Protein AF-R1CWK8-F1 (afdb_monomer_lite)

InterPro domains:
  IPR000760 Inositol monophosphatase-like [PF00459] (40-168)
  IPR000760 Inositol monophosphatase-like [PF00459] (191-252)
  IPR020550 Inositol monophosphatase, conserved site [PS00630] (222-236)
  IPR020583 Inositol monophosphatase, metal-binding site [PS00629] (125-137)
  IPR050725 CysQ/Inositol Monophosphatase [PTHR43028] (192-268)

Structure (mmCIF, N/CA/C/O backbone):
data_AF-R1CWK8-F1
#
_entry.id   AF-R1CWK8-F1
#
loop_
_atom_site.group_PDB
_atom_site.id
_atom_site.type_symbol
_atom_site.label_atom_id
_atom_site.label_alt_id
_atom_site.label_comp_id
_atom_site.label_asym_id
_atom_site.label_entity_id
_atom_site.label_seq_id
_atom_site.pdbx_PDB_ins_code
_atom_site.Cartn_x
_atom_site.Cartn_y
_atom_site.Cartn_z
_atom_site.occupancy
_atom_site.B_iso_or_equiv
_atom_site.auth_seq_id
_atom_site.auth_comp_id
_atom_site.auth_asym_id
_atom_site.auth_atom_id
_atom_site.pdbx_PDB_model_num
ATOM 1 N N . MET A 1 1 ? -18.102 -3.363 -0.370 1.00 45.00 1 MET A N 1
ATOM 2 C CA . MET A 1 1 ? -17.066 -2.388 0.030 1.00 45.00 1 MET A CA 1
ATOM 3 C C . MET A 1 1 ? -17.389 -1.096 -0.698 1.00 45.00 1 MET A C 1
ATOM 5 O O . MET A 1 1 ? -17.765 -1.193 -1.858 1.00 45.00 1 MET A O 1
ATOM 9 N N . SER A 1 2 ? -17.391 0.062 -0.035 1.00 46.25 2 SER A N 1
ATOM 10 C CA . SER A 1 2 ? -17.622 1.328 -0.743 1.00 46.25 2 SER A CA 1
ATOM 11 C C . SER A 1 2 ? -16.404 1.646 -1.610 1.00 46.25 2 SER A C 1
ATOM 13 O O . SER A 1 2 ? -15.277 1.483 -1.154 1.00 46.25 2 SER A O 1
ATOM 15 N N . GLU A 1 3 ? -16.623 2.124 -2.833 1.00 45.06 3 GLU A N 1
ATOM 16 C CA . GLU A 1 3 ? -15.566 2.472 -3.804 1.00 45.06 3 GLU A CA 1
ATOM 17 C C . GLU A 1 3 ? -14.624 3.601 -3.320 1.00 45.06 3 GLU A C 1
ATOM 19 O O . GLU A 1 3 ? -13.598 3.868 -3.936 1.00 45.06 3 GLU A O 1
ATOM 24 N N . GLY A 1 4 ? -14.949 4.245 -2.192 1.00 58.03 4 GLY A N 1
ATOM 25 C CA . GLY A 1 4 ? -14.130 5.256 -1.517 1.00 58.03 4 GLY A CA 1
ATOM 26 C C . GLY A 1 4 ? -13.455 4.797 -0.219 1.00 58.03 4 GLY A C 1
ATOM 27 O O . GLY A 1 4 ? -13.092 5.644 0.591 1.00 58.03 4 GLY A O 1
ATOM 28 N N . SER A 1 5 ? -13.347 3.489 0.054 1.00 72.00 5 SER A N 1
ATOM 29 C CA . SER A 1 5 ? -12.640 3.009 1.253 1.00 72.00 5 SER A CA 1
ATOM 30 C C . SER A 1 5 ? -11.130 2.880 1.027 1.00 72.00 5 SER A C 1
ATOM 32 O O . SER A 1 5 ? -10.673 2.525 -0.062 1.00 72.00 5 SER A O 1
ATOM 34 N N . SER A 1 6 ? -10.337 3.081 2.087 1.00 76.19 6 SER A N 1
ATOM 35 C CA . SER A 1 6 ? -8.884 2.844 2.058 1.00 76.19 6 SER A CA 1
ATOM 36 C C . SER A 1 6 ? -8.532 1.397 1.689 1.00 76.19 6 SER A C 1
ATOM 38 O O . SER A 1 6 ? -7.458 1.144 1.154 1.00 76.19 6 SER A O 1
ATOM 40 N N . ALA A 1 7 ? -9.428 0.440 1.947 1.00 70.75 7 ALA A N 1
ATOM 41 C CA . ALA A 1 7 ? -9.240 -0.952 1.548 1.00 70.75 7 ALA A CA 1
ATOM 42 C C . ALA A 1 7 ? -9.291 -1.129 0.020 1.00 70.75 7 ALA A C 1
ATOM 44 O O . ALA A 1 7 ? -8.464 -1.855 -0.529 1.00 70.75 7 ALA A O 1
ATOM 45 N N . VAL A 1 8 ? -10.214 -0.446 -0.671 1.00 78.19 8 VAL A N 1
ATOM 46 C CA . VAL A 1 8 ? -10.281 -0.451 -2.145 1.00 78.19 8 VAL A CA 1
ATOM 47 C C . VAL A 1 8 ? -9.053 0.243 -2.732 1.00 78.19 8 VAL A C 1
ATOM 49 O O . VAL A 1 8 ? -8.427 -0.299 -3.637 1.00 78.19 8 VAL A O 1
ATOM 52 N N . LEU A 1 9 ? -8.633 1.374 -2.157 1.00 84.62 9 LEU A N 1
ATOM 53 C CA . LEU A 1 9 ? -7.402 2.060 -2.560 1.00 84.62 9 LEU A CA 1
ATOM 54 C C . LEU A 1 9 ? -6.169 1.145 -2.453 1.00 84.62 9 LEU A C 1
ATOM 56 O O . LEU A 1 9 ? -5.439 0.970 -3.425 1.00 84.62 9 LEU A O 1
ATOM 60 N N . LEU A 1 10 ? -5.958 0.519 -1.290 1.00 81.75 10 LEU A N 1
ATOM 61 C CA . LEU A 1 10 ? -4.787 -0.327 -1.045 1.00 81.75 10 LEU A CA 1
ATOM 62 C C . LEU A 1 10 ? -4.798 -1.628 -1.853 1.00 81.75 10 LEU A C 1
ATOM 64 O O . LEU A 1 10 ? -3.740 -2.056 -2.309 1.00 81.75 10 LEU A O 1
ATOM 68 N N . SER A 1 11 ? -5.963 -2.251 -2.045 1.00 80.19 11 SER A N 1
ATOM 69 C CA . SER A 1 11 ? -6.080 -3.441 -2.903 1.00 80.19 11 SER A CA 1
ATOM 70 C C . SER A 1 11 ? -5.813 -3.102 -4.367 1.00 80.19 11 SER A C 1
ATOM 72 O O . SER A 1 11 ? -5.009 -3.784 -4.994 1.00 80.19 11 SER A O 1
ATOM 74 N N . THR A 1 12 ? -6.353 -1.988 -4.868 1.00 88.94 12 THR A N 1
ATOM 75 C CA . THR A 1 12 ? -6.072 -1.507 -6.230 1.00 88.94 12 THR A CA 1
ATOM 76 C C . THR A 1 12 ? -4.579 -1.217 -6.423 1.00 88.94 12 THR A C 1
ATOM 78 O O . THR A 1 12 ? -3.995 -1.608 -7.432 1.00 88.94 12 THR A O 1
ATOM 81 N N . CYS A 1 13 ? -3.918 -0.587 -5.443 1.00 90.81 13 CYS A N 1
ATOM 82 C CA . CYS A 1 13 ? -2.468 -0.387 -5.483 1.00 90.81 13 CYS A CA 1
ATOM 83 C C . CYS A 1 13 ? -1.689 -1.710 -5.457 1.00 90.81 13 CYS A C 1
ATOM 85 O O . CYS A 1 13 ? -0.700 -1.842 -6.172 1.00 90.81 13 CYS A O 1
ATOM 87 N N . ALA A 1 14 ? -2.124 -2.698 -4.672 1.00 85.38 14 ALA A N 1
ATOM 88 C CA . ALA A 1 14 ? -1.490 -4.016 -4.635 1.00 85.38 14 ALA A CA 1
ATOM 89 C C . ALA A 1 14 ? -1.625 -4.765 -5.967 1.00 85.38 14 ALA A C 1
ATOM 91 O O . ALA A 1 14 ? -0.654 -5.366 -6.430 1.00 85.38 14 ALA A O 1
ATOM 92 N N . GLU A 1 15 ? -2.797 -4.696 -6.600 1.00 90.56 15 GLU A N 1
ATOM 93 C CA . GLU A 1 15 ? -3.035 -5.246 -7.937 1.00 90.56 15 GLU A CA 1
ATOM 94 C C . GLU A 1 15 ? -2.156 -4.551 -8.981 1.00 90.56 15 GLU A C 1
ATOM 96 O O . GLU A 1 15 ? -1.480 -5.226 -9.757 1.00 90.56 15 GLU A O 1
ATOM 101 N N . ALA A 1 16 ? -2.059 -3.218 -8.934 1.00 95.69 16 ALA A N 1
ATOM 102 C CA . ALA A 1 16 ? -1.174 -2.462 -9.815 1.00 95.69 16 ALA A CA 1
ATOM 103 C C . ALA A 1 16 ? 0.300 -2.859 -9.628 1.00 95.69 16 ALA A C 1
ATOM 105 O O . ALA A 1 16 ? 0.996 -3.091 -10.614 1.00 95.69 16 ALA A O 1
ATOM 106 N N . CYS A 1 17 ? 0.779 -3.016 -8.389 1.00 92.12 17 CYS A N 1
ATOM 107 C CA . CYS A 1 17 ? 2.128 -3.526 -8.118 1.00 92.12 17 CYS A CA 1
ATOM 108 C C . CYS A 1 17 ? 2.340 -4.951 -8.664 1.00 92.12 17 CYS A C 1
ATOM 110 O O . CYS A 1 17 ? 3.426 -5.273 -9.153 1.00 92.12 17 CYS A O 1
ATOM 112 N N . GLY A 1 18 ? 1.304 -5.794 -8.642 1.00 92.06 18 GLY A N 1
ATOM 113 C CA . GLY A 1 18 ? 1.315 -7.104 -9.295 1.00 92.06 18 GLY A CA 1
ATOM 114 C C . GLY A 1 18 ? 1.519 -7.005 -10.807 1.00 92.06 18 GLY A C 1
ATOM 115 O O . GLY A 1 18 ? 2.397 -7.671 -11.352 1.00 92.06 18 GLY A O 1
ATOM 116 N N . GLU A 1 19 ? 0.781 -6.118 -11.476 1.00 94.62 19 GLU A N 1
ATOM 117 C CA . GLU A 1 19 ? 0.935 -5.859 -12.916 1.00 94.62 19 GLU A CA 1
ATOM 118 C C . GLU A 1 19 ? 2.307 -5.272 -13.275 1.00 94.62 19 GLU A C 1
ATOM 120 O O . GLU A 1 19 ? 2.885 -5.584 -14.320 1.00 94.62 19 GLU A O 1
ATOM 125 N N . LEU A 1 20 ? 2.861 -4.448 -12.385 1.00 96.50 20 LEU A N 1
ATOM 126 C CA . LEU A 1 20 ? 4.191 -3.861 -12.531 1.00 96.50 20 LEU A CA 1
ATOM 127 C C . LEU A 1 20 ? 5.311 -4.891 -12.333 1.00 96.50 20 LEU A C 1
ATOM 129 O O . LEU A 1 20 ? 6.387 -4.722 -12.899 1.00 96.50 20 LEU A O 1
ATOM 133 N N . SER A 1 21 ? 5.078 -5.976 -11.591 1.00 94.25 21 SER A N 1
ATOM 134 C CA . SER A 1 21 ? 6.120 -6.959 -11.257 1.00 94.25 21 SER A CA 1
ATOM 135 C C . SER A 1 21 ? 6.701 -7.661 -12.489 1.00 94.25 21 SER A C 1
ATOM 137 O O . SER A 1 21 ? 7.910 -7.869 -12.553 1.00 94.25 21 SER A O 1
ATOM 139 N N . GLU A 1 22 ? 5.878 -7.971 -13.502 1.00 93.56 22 GLU A N 1
ATOM 140 C CA . GLU A 1 22 ? 6.357 -8.557 -14.769 1.00 93.56 22 GLU A CA 1
ATOM 141 C C . GLU A 1 22 ? 7.297 -7.587 -15.501 1.00 93.56 22 GLU A C 1
ATOM 143 O O . GLU A 1 22 ? 8.367 -7.982 -15.968 1.00 93.56 22 GLU A O 1
ATOM 148 N N . LEU A 1 23 ? 6.928 -6.302 -15.551 1.00 95.00 23 LEU A N 1
ATOM 149 C CA . LEU A 1 23 ? 7.740 -5.250 -16.157 1.00 95.00 23 LEU A CA 1
ATOM 150 C C . LEU A 1 23 ? 9.055 -5.047 -15.393 1.00 95.00 23 LEU A C 1
ATOM 152 O O . LEU A 1 23 ? 10.122 -5.022 -16.005 1.00 95.00 23 LEU A O 1
ATOM 156 N N . VAL A 1 24 ? 8.992 -4.959 -14.064 1.00 94.69 24 VAL A N 1
ATOM 157 C CA . VAL A 1 24 ? 10.169 -4.797 -13.203 1.00 94.69 24 VAL A CA 1
ATOM 158 C C . VAL A 1 24 ? 11.119 -5.989 -13.347 1.00 94.69 24 VAL A C 1
ATOM 160 O O . VAL A 1 24 ? 12.322 -5.789 -13.504 1.00 94.69 24 VAL A O 1
ATOM 163 N N . ALA A 1 25 ? 10.604 -7.221 -13.380 1.00 93.50 25 ALA A N 1
ATOM 164 C CA . ALA A 1 25 ? 11.406 -8.425 -13.600 1.00 93.50 25 ALA A CA 1
ATOM 165 C C . ALA A 1 25 ? 12.063 -8.455 -14.987 1.00 93.50 25 ALA A C 1
ATOM 167 O O . ALA A 1 25 ? 13.235 -8.822 -15.103 1.00 93.50 25 ALA A O 1
ATOM 168 N N . ALA A 1 26 ? 11.344 -8.035 -16.032 1.00 92.38 26 ALA A N 1
ATOM 169 C CA . ALA A 1 26 ? 11.895 -7.945 -17.380 1.00 92.38 26 ALA A CA 1
ATOM 170 C C . ALA A 1 26 ? 13.045 -6.927 -17.451 1.00 92.38 26 ALA A C 1
ATOM 172 O O . ALA A 1 26 ? 14.116 -7.248 -17.965 1.00 92.38 26 ALA A O 1
ATOM 173 N N . ILE A 1 27 ? 12.865 -5.737 -16.865 1.00 92.06 27 ILE A N 1
ATOM 174 C CA . ILE A 1 27 ? 13.911 -4.705 -16.790 1.00 92.06 27 ILE A CA 1
ATOM 175 C C . ILE A 1 27 ? 15.105 -5.200 -15.965 1.00 92.06 27 ILE A C 1
ATOM 177 O O . ILE A 1 27 ? 16.252 -5.055 -16.387 1.00 92.06 27 ILE A O 1
ATOM 181 N N . TYR A 1 28 ? 14.854 -5.844 -14.825 1.00 91.12 28 TYR A N 1
ATOM 182 C CA . TYR A 1 28 ? 15.896 -6.425 -13.977 1.00 91.12 28 TYR A CA 1
ATOM 183 C C . TYR A 1 28 ? 16.731 -7.487 -14.716 1.00 91.12 28 TYR A C 1
ATOM 185 O O . TYR A 1 28 ? 17.953 -7.548 -14.568 1.00 91.12 28 TYR A O 1
ATOM 193 N N . GLY A 1 29 ? 16.100 -8.287 -15.583 1.00 88.12 29 GLY A N 1
ATOM 194 C CA . GLY A 1 29 ? 16.791 -9.235 -16.459 1.00 88.12 29 GLY A CA 1
ATOM 195 C C . GLY A 1 29 ? 17.797 -8.570 -17.409 1.00 88.12 29 GLY A C 1
ATOM 196 O O . GLY A 1 29 ? 18.871 -9.123 -17.648 1.00 88.12 29 GLY A O 1
ATOM 197 N N . LEU A 1 30 ? 17.507 -7.355 -17.887 1.00 83.62 30 LEU A N 1
ATOM 198 C CA . LEU A 1 30 ? 18.393 -6.596 -18.781 1.00 83.62 30 LEU A CA 1
ATOM 199 C C . LEU A 1 30 ? 19.631 -6.042 -18.065 1.00 83.62 30 LEU A C 1
ATOM 201 O O . LEU A 1 30 ? 20.711 -5.987 -18.657 1.00 83.62 30 LEU A O 1
ATOM 205 N N . VAL A 1 31 ? 19.511 -5.709 -16.774 1.00 72.94 31 VAL A N 1
ATOM 206 C CA . VAL A 1 31 ? 20.650 -5.306 -15.922 1.00 72.94 31 VAL A CA 1
ATOM 207 C C . VAL A 1 31 ? 21.737 -6.397 -15.914 1.00 72.94 31 VAL A C 1
ATOM 209 O O . VAL A 1 31 ? 22.924 -6.108 -15.756 1.00 72.94 31 VAL A O 1
ATOM 212 N N . SER A 1 32 ? 21.359 -7.661 -16.143 1.00 55.81 32 SER A N 1
ATOM 213 C CA . SER A 1 32 ? 22.283 -8.796 -16.187 1.00 55.81 32 SER A CA 1
ATOM 214 C C . SER A 1 32 ? 23.000 -9.005 -17.527 1.00 55.81 32 SER A C 1
ATOM 216 O O . SER A 1 32 ? 24.029 -9.685 -17.522 1.00 55.81 32 SER A O 1
ATOM 218 N N . ALA A 1 33 ? 22.491 -8.446 -18.631 1.00 54.03 33 ALA A N 1
ATOM 219 C CA . ALA A 1 33 ? 23.008 -8.691 -19.979 1.00 54.03 33 ALA A CA 1
ATOM 220 C C . ALA A 1 33 ? 24.094 -7.682 -20.387 1.00 54.03 33 ALA A C 1
ATOM 222 O O . ALA A 1 33 ? 25.206 -8.103 -20.684 1.00 54.03 33 ALA A O 1
ATOM 223 N N . ASP A 1 34 ? 23.817 -6.373 -20.303 1.00 53.09 34 ASP A N 1
ATOM 224 C CA . ASP A 1 34 ? 24.676 -5.351 -20.934 1.00 53.09 34 ASP A CA 1
ATOM 225 C C . ASP A 1 34 ? 24.922 -4.090 -20.074 1.00 53.09 34 ASP A C 1
ATOM 227 O O . ASP A 1 34 ? 25.592 -3.157 -20.514 1.00 53.09 34 ASP A O 1
ATOM 231 N N . GLY A 1 35 ? 24.382 -4.022 -18.847 1.00 56.12 35 GLY A N 1
ATOM 232 C CA . GLY A 1 35 ? 24.540 -2.862 -17.950 1.00 56.12 35 GLY A CA 1
ATOM 233 C C . GLY A 1 35 ? 23.829 -1.575 -18.409 1.00 56.12 35 GLY A C 1
ATOM 234 O O . GLY A 1 35 ? 23.982 -0.536 -17.778 1.00 56.12 35 GLY A O 1
ATOM 235 N N . SER A 1 36 ? 23.038 -1.636 -19.483 1.00 60.50 36 SER A N 1
ATOM 236 C CA . SER A 1 36 ? 22.403 -0.489 -20.154 1.00 60.50 36 SER A CA 1
ATOM 237 C C . SER A 1 36 ? 21.138 0.047 -19.473 1.00 60.50 36 SER A C 1
ATOM 239 O O . SER A 1 36 ? 20.640 1.098 -19.863 1.00 60.50 36 SER A O 1
ATOM 241 N N . ALA A 1 37 ? 20.603 -0.656 -18.472 1.00 64.50 37 ALA A N 1
ATOM 242 C CA . ALA A 1 37 ? 19.325 -0.328 -17.835 1.00 64.50 37 ALA A CA 1
ATOM 243 C C . ALA A 1 37 ? 19.439 0.602 -16.608 1.00 64.50 37 ALA A C 1
ATOM 245 O O . ALA A 1 37 ? 18.422 0.876 -15.971 1.00 64.50 37 ALA A O 1
ATOM 246 N N . ALA A 1 38 ? 20.644 1.077 -16.268 1.00 67.06 38 ALA A N 1
ATOM 247 C CA . ALA A 1 38 ? 20.894 1.941 -15.116 1.00 67.06 38 ALA A CA 1
ATOM 248 C C . ALA A 1 38 ? 21.904 3.057 -15.434 1.00 67.06 38 ALA A C 1
ATOM 250 O O . ALA A 1 38 ? 22.881 2.839 -16.150 1.00 67.06 38 ALA A O 1
ATOM 251 N N . THR A 1 39 ? 21.697 4.238 -14.858 1.00 65.75 39 THR A N 1
ATOM 252 C CA . THR A 1 39 ? 22.613 5.389 -14.887 1.00 65.75 39 THR A CA 1
ATOM 253 C C . THR A 1 39 ? 22.813 5.947 -13.475 1.00 65.75 39 THR A C 1
ATOM 255 O O . THR A 1 39 ? 22.129 5.566 -12.526 1.00 65.75 39 THR A O 1
ATOM 258 N N . LEU A 1 40 ? 23.806 6.822 -13.303 1.00 63.84 40 LEU A N 1
ATOM 259 C CA . LEU A 1 40 ? 24.014 7.567 -12.059 1.00 63.84 40 LEU A CA 1
ATOM 260 C C . LEU A 1 40 ? 23.374 8.951 -12.195 1.00 63.84 40 LEU A C 1
ATOM 262 O O . LEU A 1 40 ? 23.669 9.657 -13.161 1.00 63.84 40 LEU A O 1
ATOM 266 N N . LYS A 1 41 ? 22.555 9.362 -11.223 1.00 59.88 41 LYS A N 1
ATOM 267 C CA . LYS A 1 41 ? 22.094 10.752 -11.117 1.00 59.88 41 LYS A CA 1
ATOM 268 C C . LYS A 1 41 ? 23.255 11.668 -10.703 1.00 59.88 41 LYS A C 1
ATOM 270 O O . LYS A 1 41 ? 24.314 11.214 -10.254 1.00 59.88 41 LYS A O 1
ATOM 275 N N . GLN A 1 42 ? 23.056 12.983 -10.828 1.00 54.28 42 GLN A N 1
ATOM 276 C CA . GLN A 1 42 ? 24.069 13.999 -10.494 1.00 54.28 42 GLN A CA 1
ATOM 277 C C . GLN A 1 42 ? 24.558 13.919 -9.036 1.00 54.28 42 GLN A C 1
ATOM 279 O O . GLN A 1 42 ? 25.706 14.258 -8.744 1.00 54.28 42 GLN A O 1
ATOM 284 N N . ASP A 1 43 ? 23.719 13.422 -8.131 1.00 48.75 43 ASP A N 1
ATOM 285 C CA . ASP A 1 43 ? 24.011 13.218 -6.709 1.00 48.75 43 ASP A CA 1
ATOM 286 C C . ASP A 1 43 ? 24.667 11.854 -6.391 1.00 48.75 43 ASP A C 1
ATOM 288 O O . ASP A 1 43 ? 24.929 11.547 -5.227 1.00 48.75 43 ASP A O 1
ATOM 292 N N . LYS A 1 44 ? 25.005 11.058 -7.420 1.00 60.19 44 LYS A N 1
ATOM 293 C CA . LYS A 1 44 ? 25.548 9.687 -7.344 1.00 60.19 44 LYS A CA 1
ATOM 294 C C . LYS A 1 44 ? 24.560 8.626 -6.840 1.00 60.19 44 LYS A C 1
ATOM 296 O O . LYS A 1 44 ? 24.996 7.504 -6.549 1.00 60.19 44 LYS A O 1
ATOM 301 N N . SER A 1 45 ? 23.268 8.935 -6.741 1.00 56.44 45 SER A N 1
ATOM 302 C CA . SER A 1 45 ? 22.238 7.900 -6.621 1.00 56.44 45 SER A CA 1
ATOM 303 C C . SER A 1 45 ? 22.147 7.101 -7.928 1.00 56.44 45 SER A C 1
ATOM 305 O O . SER A 1 45 ? 22.504 7.584 -9.006 1.00 56.44 45 SER A O 1
ATOM 307 N N . VAL A 1 46 ? 21.776 5.826 -7.821 1.00 69.69 46 VAL A N 1
ATOM 308 C CA . VAL A 1 46 ? 21.573 4.958 -8.987 1.00 69.69 46 VAL A CA 1
ATOM 309 C C . VAL A 1 46 ? 20.131 5.150 -9.428 1.00 69.69 46 VAL A C 1
ATOM 311 O O . VAL A 1 46 ? 19.261 5.182 -8.574 1.00 69.69 46 VAL A O 1
ATOM 314 N N . PHE A 1 47 ? 19.898 5.280 -10.728 1.00 75.19 47 PHE A N 1
ATOM 315 C CA . PHE A 1 47 ? 18.577 5.415 -11.331 1.00 75.19 47 PHE A CA 1
ATOM 316 C C . PHE A 1 47 ? 18.443 4.401 -12.455 1.00 75.19 47 PHE A C 1
ATOM 318 O O . PHE A 1 47 ? 19.386 4.204 -13.227 1.00 75.19 47 PHE A O 1
ATOM 325 N N . THR A 1 48 ? 17.295 3.747 -12.566 1.00 84.38 48 THR A N 1
ATOM 326 C CA . THR A 1 48 ? 17.059 2.748 -13.604 1.00 84.38 48 THR A CA 1
ATOM 327 C C . THR A 1 48 ? 15.826 3.061 -14.431 1.00 84.38 48 THR A C 1
ATOM 329 O O . THR A 1 48 ? 14.970 3.873 -14.083 1.00 84.38 48 THR A O 1
ATOM 332 N N . LEU A 1 49 ? 15.715 2.355 -15.555 1.00 89.56 49 LEU A N 1
ATOM 333 C CA . LEU A 1 49 ? 14.506 2.373 -16.366 1.00 89.56 49 LEU A CA 1
ATOM 334 C C . LEU A 1 49 ? 13.270 1.950 -15.546 1.00 89.56 49 LEU A C 1
ATOM 336 O O . LEU A 1 49 ? 12.170 2.424 -15.825 1.00 89.56 49 LEU A O 1
ATOM 340 N N . ALA A 1 50 ? 13.441 1.088 -14.536 1.00 92.75 50 ALA A N 1
ATOM 341 C CA . ALA A 1 50 ? 12.346 0.652 -13.678 1.00 92.75 50 ALA A CA 1
ATOM 342 C C . ALA A 1 50 ? 11.812 1.801 -12.810 1.00 92.75 50 ALA A C 1
ATOM 344 O O . ALA A 1 50 ? 10.597 1.969 -12.773 1.00 92.75 50 ALA A O 1
ATOM 345 N N . ASP A 1 51 ? 12.678 2.625 -12.207 1.00 92.38 51 ASP A N 1
ATOM 346 C CA . ASP A 1 51 ? 12.278 3.756 -11.355 1.00 92.38 51 ASP A CA 1
ATOM 347 C C . ASP A 1 51 ? 11.339 4.707 -12.116 1.00 92.38 51 ASP A C 1
ATOM 349 O O . ASP A 1 51 ? 10.210 4.974 -11.697 1.00 92.38 51 ASP A O 1
ATOM 353 N N . GLY A 1 52 ? 11.754 5.140 -13.313 1.00 93.69 52 GLY A N 1
ATOM 354 C CA . GLY A 1 52 ? 10.949 6.049 -14.125 1.00 93.69 52 GLY A CA 1
ATOM 355 C C . GLY A 1 52 ? 9.637 5.426 -14.612 1.00 93.69 52 GLY A C 1
ATOM 356 O O . GLY A 1 52 ? 8.568 6.016 -14.441 1.00 93.69 52 GLY A O 1
ATOM 357 N N . LEU A 1 53 ? 9.684 4.227 -15.208 1.00 95.88 53 LEU A N 1
ATOM 358 C CA . LEU A 1 53 ? 8.480 3.602 -15.768 1.00 95.88 53 LEU A CA 1
ATOM 359 C C . LEU A 1 53 ? 7.459 3.239 -14.678 1.00 95.88 53 LEU A C 1
ATOM 361 O O . LEU A 1 53 ? 6.268 3.486 -14.867 1.00 95.88 53 LEU A O 1
ATOM 365 N N . VAL A 1 54 ? 7.903 2.704 -13.535 1.00 97.25 54 VAL A N 1
ATOM 366 C CA . VAL A 1 54 ? 7.018 2.371 -12.407 1.00 97.25 54 VAL A CA 1
ATOM 367 C C . VAL A 1 54 ? 6.368 3.631 -11.846 1.00 97.25 54 VAL A C 1
ATOM 369 O O . VAL A 1 54 ? 5.142 3.660 -11.714 1.00 97.25 54 VAL A O 1
ATOM 372 N N . GLN A 1 55 ? 7.138 4.697 -11.591 1.00 96.75 55 GLN A N 1
ATOM 373 C CA . GLN A 1 55 ? 6.570 5.942 -11.074 1.00 96.75 55 GLN A CA 1
ATOM 374 C C . GLN A 1 55 ? 5.532 6.530 -12.033 1.00 96.75 55 GLN A C 1
ATOM 376 O O . GLN A 1 55 ? 4.445 6.925 -11.606 1.00 96.75 55 GLN A O 1
ATOM 381 N N . ALA A 1 56 ? 5.830 6.577 -13.334 1.00 97.00 56 ALA A N 1
ATOM 382 C CA . ALA A 1 56 ? 4.898 7.128 -14.309 1.00 97.00 56 ALA A CA 1
ATOM 383 C C . ALA A 1 56 ? 3.603 6.312 -14.406 1.00 97.00 56 ALA A C 1
ATOM 385 O O . ALA A 1 56 ? 2.523 6.895 -14.467 1.00 97.00 56 ALA A O 1
ATOM 386 N N . LEU A 1 57 ? 3.679 4.981 -14.360 1.00 98.12 57 LEU A N 1
ATOM 387 C CA . LEU A 1 57 ? 2.491 4.125 -14.369 1.00 98.12 57 LEU A CA 1
ATOM 388 C C . LEU A 1 57 ? 1.662 4.277 -13.082 1.00 98.12 57 LEU A C 1
ATOM 390 O O . LEU A 1 57 ? 0.445 4.430 -13.160 1.00 98.12 57 LEU A O 1
ATOM 394 N N . LEU A 1 58 ? 2.289 4.347 -11.905 1.00 97.81 58 LEU A N 1
ATOM 395 C CA . LEU A 1 58 ? 1.578 4.621 -10.648 1.00 97.81 58 LEU A CA 1
ATOM 396 C C . LEU A 1 58 ? 0.960 6.029 -10.612 1.00 97.81 58 LEU A C 1
ATOM 398 O O . LEU A 1 58 ? -0.125 6.221 -10.062 1.00 97.81 58 LEU A O 1
ATOM 402 N N . ARG A 1 59 ? 1.595 7.020 -11.249 1.00 96.94 59 ARG A N 1
ATOM 403 C CA . ARG A 1 59 ? 1.003 8.352 -11.438 1.00 96.94 59 ARG A CA 1
ATOM 404 C C . ARG A 1 59 ? -0.259 8.286 -12.295 1.00 96.94 59 ARG A C 1
ATOM 406 O O . ARG A 1 59 ? -1.243 8.924 -11.935 1.00 96.94 59 ARG A O 1
ATOM 413 N N . ARG A 1 60 ? -0.280 7.489 -13.369 1.00 96.00 60 ARG A N 1
ATOM 414 C CA . ARG A 1 60 ? -1.501 7.269 -14.172 1.00 96.00 60 ARG A CA 1
ATOM 415 C C . ARG A 1 60 ? -2.620 6.631 -13.356 1.00 96.00 60 ARG A C 1
ATOM 417 O O . ARG A 1 60 ? -3.769 7.037 -13.497 1.00 96.00 60 ARG A O 1
ATOM 424 N N . LEU A 1 61 ? -2.276 5.686 -12.478 1.00 96.62 61 LEU A N 1
ATOM 425 C CA . LEU A 1 61 ? -3.236 5.051 -11.577 1.00 96.62 61 LEU A CA 1
ATOM 426 C C . LEU A 1 61 ? -3.928 6.076 -10.670 1.00 96.62 61 LEU A C 1
ATOM 428 O O . LEU A 1 61 ? -5.152 6.060 -10.555 1.00 96.62 61 LEU A O 1
ATOM 432 N N . LEU A 1 62 ? -3.144 6.938 -10.016 1.00 96.31 62 LEU A N 1
ATOM 433 C CA . LEU A 1 62 ? -3.596 7.731 -8.869 1.00 96.31 62 LEU A CA 1
ATOM 434 C C . LEU A 1 62 ? -3.998 9.169 -9.213 1.00 96.31 62 LEU A C 1
ATOM 436 O O . LEU A 1 62 ? -4.896 9.702 -8.568 1.00 96.31 62 LEU A O 1
ATOM 440 N N . ALA A 1 63 ? -3.377 9.800 -10.216 1.00 95.19 63 ALA A N 1
ATOM 441 C CA . ALA A 1 63 ? -3.573 11.222 -10.525 1.00 95.19 63 ALA A CA 1
ATOM 442 C C . ALA A 1 63 ? -5.035 11.640 -10.778 1.00 95.19 63 ALA A C 1
ATOM 444 O O . ALA A 1 63 ? -5.387 12.751 -10.389 1.00 95.19 63 ALA A O 1
ATOM 445 N N . PRO A 1 64 ? -5.914 10.804 -11.368 1.00 95.12 64 PRO A N 1
ATOM 446 C CA . PRO A 1 64 ? -7.327 11.164 -11.513 1.00 95.12 64 PRO A CA 1
ATOM 447 C C . PRO A 1 64 ? -8.090 11.293 -10.183 1.00 95.12 64 PRO A C 1
ATOM 449 O O . PRO A 1 64 ? -9.182 11.859 -10.161 1.00 95.12 64 PRO A O 1
ATOM 452 N N . HIS A 1 65 ? -7.541 10.759 -9.087 1.00 93.94 65 HIS A N 1
ATOM 453 C CA . HIS A 1 65 ? -8.261 10.539 -7.827 1.00 93.94 65 HIS A CA 1
ATOM 454 C C . HIS A 1 65 ? -7.736 11.356 -6.647 1.00 93.94 65 HIS A C 1
ATOM 456 O O . HIS A 1 65 ? -8.399 11.407 -5.612 1.00 93.94 65 HIS A O 1
ATOM 462 N N . VAL A 1 66 ? -6.574 11.994 -6.797 1.00 92.75 66 VAL A N 1
ATOM 463 C CA . VAL A 1 66 ? -5.861 12.734 -5.742 1.00 92.75 66 VAL A CA 1
ATOM 464 C C . VAL A 1 66 ? -5.478 14.132 -6.226 1.00 92.75 66 VAL A C 1
ATOM 466 O O . VAL A 1 66 ? -5.330 14.356 -7.425 1.00 92.75 66 VAL A O 1
ATOM 469 N N . ALA A 1 67 ? -5.295 15.087 -5.310 1.00 85.81 67 ALA A N 1
ATOM 470 C CA . ALA A 1 67 ? -4.948 16.460 -5.689 1.00 85.81 67 ALA A CA 1
ATOM 471 C C . ALA A 1 67 ? -3.493 16.618 -6.162 1.00 85.81 67 ALA A C 1
ATOM 473 O O . ALA A 1 67 ? -3.205 17.414 -7.057 1.00 85.81 67 ALA A O 1
ATOM 474 N N . SER A 1 68 ? -2.563 15.887 -5.551 1.00 90.56 68 SER A N 1
ATOM 475 C CA . SER A 1 68 ? -1.141 15.937 -5.885 1.00 90.56 68 SER A CA 1
ATOM 476 C C . SER A 1 68 ? -0.474 14.605 -5.573 1.00 90.56 68 SER A C 1
ATOM 478 O O . SER A 1 68 ? -0.969 13.841 -4.755 1.00 90.56 68 SER A O 1
ATOM 480 N N . ILE A 1 69 ? 0.646 14.331 -6.240 1.00 94.31 69 ILE A N 1
ATOM 481 C CA . ILE A 1 69 ? 1.493 13.157 -6.010 1.00 94.31 69 ILE A CA 1
ATOM 482 C C . ILE A 1 69 ? 2.922 13.657 -5.860 1.00 94.31 69 ILE A C 1
ATOM 484 O O . ILE A 1 69 ? 3.374 14.447 -6.695 1.00 94.31 69 ILE A O 1
ATOM 488 N N . VAL A 1 70 ? 3.615 13.165 -4.838 1.00 93.44 70 VAL A N 1
ATOM 489 C CA . VAL A 1 70 ? 5.051 13.358 -4.631 1.00 93.44 70 VAL A CA 1
ATOM 490 C C . VAL A 1 70 ? 5.748 12.055 -4.999 1.00 93.44 70 VAL A C 1
ATOM 492 O O . VAL A 1 70 ? 5.483 11.022 -4.390 1.00 93.44 70 VAL A O 1
ATOM 495 N N . GLY A 1 71 ? 6.597 12.085 -6.017 1.00 92.75 71 GLY A N 1
ATOM 496 C CA . GLY A 1 71 ? 7.395 10.939 -6.440 1.00 92.75 71 GLY A CA 1
ATOM 497 C C . GLY A 1 71 ? 8.885 11.214 -6.278 1.00 92.75 71 GLY A C 1
ATOM 498 O O . GLY A 1 71 ? 9.322 12.351 -6.449 1.00 92.75 71 GLY A O 1
ATOM 499 N N . GLU A 1 72 ? 9.672 10.183 -5.977 1.00 87.69 72 GLU A N 1
ATOM 500 C CA . GLU A 1 72 ? 11.137 10.287 -5.939 1.00 87.69 72 GLU A CA 1
ATOM 501 C C . GLU A 1 72 ? 11.715 10.798 -7.273 1.00 87.69 72 GLU A C 1
ATOM 503 O O . GLU A 1 72 ? 12.658 11.587 -7.293 1.00 87.69 72 GLU A O 1
ATOM 508 N N . GLU A 1 73 ? 11.109 10.407 -8.395 1.00 90.12 73 GLU A N 1
ATOM 509 C CA . GLU A 1 73 ? 11.608 10.684 -9.747 1.00 90.12 73 GLU A CA 1
ATOM 510 C C . GLU A 1 73 ? 10.954 11.896 -10.422 1.00 90.12 73 GLU A C 1
ATOM 512 O O . GLU A 1 73 ? 10.895 11.977 -11.647 1.00 90.12 73 GLU A O 1
ATOM 517 N N . ASP A 1 74 ? 10.421 12.841 -9.644 1.00 87.19 74 ASP A N 1
ATOM 518 C CA . ASP A 1 74 ? 9.663 13.988 -10.176 1.00 87.19 74 ASP A CA 1
ATOM 519 C C . ASP A 1 74 ? 10.502 14.974 -10.998 1.00 87.19 74 ASP A C 1
ATOM 521 O O . ASP A 1 74 ? 9.963 15.695 -11.838 1.00 87.19 74 ASP A O 1
ATOM 525 N N . GLU A 1 75 ? 11.816 14.992 -10.788 1.00 86.31 75 GLU A N 1
ATOM 526 C CA . GLU A 1 75 ? 12.750 15.811 -11.568 1.00 86.31 75 GLU A CA 1
ATOM 527 C C . GLU A 1 75 ? 13.187 15.133 -12.882 1.00 86.31 75 GLU A C 1
ATOM 529 O O . GLU A 1 75 ? 13.816 15.770 -13.731 1.00 86.31 75 GLU A O 1
ATOM 534 N N . SER A 1 76 ? 12.848 13.854 -13.073 1.00 85.06 76 SER A N 1
ATOM 535 C CA . SER A 1 76 ? 13.247 13.058 -14.234 1.00 85.06 76 SER A CA 1
ATOM 536 C C . SER A 1 76 ? 12.243 13.195 -15.386 1.00 85.06 76 SER A C 1
ATOM 538 O O . SER A 1 76 ? 11.030 13.086 -15.208 1.00 85.06 76 SER A O 1
ATOM 540 N N . GLU A 1 77 ? 12.735 13.368 -16.617 1.00 88.50 77 GLU A N 1
ATOM 541 C CA . GLU A 1 77 ? 11.880 13.354 -17.812 1.00 88.50 77 GLU A CA 1
ATOM 542 C C . GLU A 1 77 ? 11.479 11.910 -18.161 1.00 88.50 77 GLU A C 1
ATOM 544 O O . GLU A 1 77 ? 12.319 11.092 -18.535 1.00 88.50 77 GLU A O 1
ATOM 549 N N . ILE A 1 78 ? 10.193 11.573 -18.031 1.00 91.56 78 ILE A N 1
ATOM 550 C CA . ILE A 1 78 ? 9.684 10.207 -18.226 1.00 91.56 78 ILE A CA 1
ATOM 551 C C . ILE A 1 78 ? 8.634 10.189 -19.341 1.00 91.56 78 ILE A C 1
ATOM 553 O O . ILE A 1 78 ? 7.727 11.019 -19.373 1.00 91.56 78 ILE A O 1
ATOM 557 N N . SER A 1 79 ? 8.726 9.211 -20.246 1.00 91.69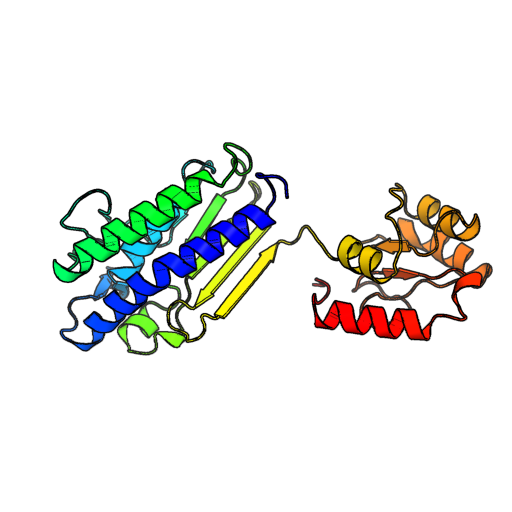 79 SER A N 1
ATOM 558 C CA . SER A 1 79 ? 7.780 9.021 -21.354 1.00 91.69 79 SER A CA 1
ATOM 559 C C . SER A 1 79 ? 7.218 7.603 -21.356 1.00 91.69 79 SER A C 1
ATOM 561 O O . SER A 1 79 ? 7.938 6.649 -21.656 1.00 91.69 79 SER A O 1
ATOM 563 N N . VAL A 1 80 ? 5.915 7.483 -21.074 1.00 92.81 80 VAL A N 1
ATOM 564 C CA . VAL A 1 80 ? 5.155 6.213 -21.073 1.00 92.81 80 VAL A CA 1
ATOM 565 C C . VAL A 1 80 ? 3.933 6.215 -22.001 1.00 92.81 80 VAL A C 1
ATOM 567 O O . VAL A 1 80 ? 3.267 5.193 -22.159 1.00 92.81 80 VAL A O 1
ATOM 570 N N . ASP A 1 81 ? 3.619 7.344 -22.645 1.00 91.75 81 ASP A N 1
ATOM 571 C CA . ASP A 1 81 ? 2.413 7.463 -23.479 1.00 91.75 81 ASP A CA 1
ATOM 572 C C . ASP A 1 81 ? 2.575 6.803 -24.853 1.00 91.75 81 ASP A C 1
ATOM 574 O O . ASP A 1 81 ? 1.642 6.188 -25.374 1.00 91.75 81 ASP A O 1
ATOM 578 N N . ARG A 1 82 ? 3.769 6.911 -25.444 1.00 92.44 82 ARG A N 1
ATOM 579 C CA . ARG A 1 82 ? 4.105 6.332 -26.751 1.00 92.44 82 ARG A CA 1
ATOM 580 C C . ARG A 1 82 ? 5.587 5.957 -26.830 1.00 92.44 82 ARG A C 1
ATOM 582 O O . ARG A 1 82 ? 6.402 6.627 -26.193 1.00 92.44 82 ARG A O 1
ATOM 589 N N . PRO A 1 83 ? 5.943 4.939 -27.631 1.00 90.12 83 PRO A N 1
ATOM 590 C CA . PRO A 1 83 ? 7.334 4.588 -27.858 1.00 90.12 83 PRO A CA 1
ATOM 591 C C . PRO A 1 83 ? 8.085 5.693 -28.635 1.00 90.12 83 PRO A C 1
ATOM 593 O O . PRO A 1 83 ? 7.470 6.433 -29.414 1.00 90.12 83 PRO A O 1
ATOM 596 N N . PRO A 1 84 ? 9.414 5.804 -28.459 1.00 91.00 84 PRO A N 1
ATOM 597 C CA . PRO A 1 84 ? 10.218 5.023 -27.517 1.00 91.00 84 PRO A CA 1
ATOM 598 C C . PRO A 1 84 ? 9.950 5.445 -26.064 1.00 91.00 84 PRO A C 1
ATOM 600 O O . PRO A 1 84 ? 9.917 6.639 -25.757 1.00 91.00 84 PRO A O 1
ATOM 603 N N . PHE A 1 85 ? 9.765 4.466 -25.176 1.00 93.12 85 PHE A N 1
ATOM 604 C CA . PHE A 1 85 ? 9.567 4.730 -23.749 1.00 93.12 85 PHE A CA 1
ATOM 605 C C . PHE A 1 85 ? 10.887 5.117 -23.092 1.00 93.12 85 PHE A C 1
ATOM 607 O O . PHE A 1 85 ? 11.943 4.608 -23.477 1.00 93.12 85 PHE A O 1
ATOM 614 N N . ARG A 1 86 ? 10.838 6.049 -22.139 1.00 92.19 86 ARG A N 1
ATOM 615 C CA . ARG A 1 86 ? 12.044 6.657 -21.563 1.00 92.19 86 ARG A CA 1
ATOM 616 C C . ARG A 1 86 ? 11.913 6.926 -20.079 1.00 92.19 86 ARG A C 1
ATOM 618 O O . ARG A 1 86 ? 10.834 7.288 -19.618 1.00 92.19 86 ARG A O 1
ATOM 625 N N . ALA A 1 87 ? 13.040 6.824 -19.392 1.00 89.75 87 ALA A N 1
ATOM 626 C CA . ALA A 1 87 ? 13.249 7.287 -18.030 1.00 89.75 87 ALA A CA 1
ATOM 627 C C . ALA A 1 87 ? 14.559 8.088 -18.022 1.00 89.75 87 ALA A C 1
ATOM 629 O O . ALA A 1 87 ? 15.645 7.515 -18.118 1.00 89.75 87 ALA A O 1
ATOM 630 N N . GLY A 1 88 ? 14.467 9.417 -18.008 1.00 88.19 88 GLY A N 1
ATOM 631 C CA . GLY A 1 88 ? 15.606 10.299 -18.248 1.00 88.19 88 GLY A CA 1
ATOM 632 C C . GLY A 1 88 ? 16.284 9.996 -19.590 1.00 88.19 88 GLY A C 1
ATOM 633 O O . GLY A 1 88 ? 15.647 9.954 -20.644 1.00 88.19 88 GLY A O 1
ATOM 634 N N . GLU A 1 89 ? 17.591 9.742 -19.550 1.00 86.94 89 GLU A N 1
ATOM 635 C CA . GLU A 1 89 ? 18.385 9.387 -20.735 1.00 86.94 89 GLU A CA 1
ATOM 636 C C . GLU A 1 89 ? 18.226 7.916 -21.165 1.00 86.94 89 GLU A C 1
ATOM 638 O O . GLU A 1 89 ? 18.617 7.550 -22.277 1.00 86.94 89 GLU A O 1
ATOM 643 N N . LEU A 1 90 ? 17.640 7.066 -20.314 1.00 87.88 90 LEU A N 1
ATOM 644 C CA . LEU A 1 90 ? 17.458 5.643 -20.585 1.00 87.88 90 LEU A CA 1
ATOM 645 C C . LEU A 1 90 ? 16.282 5.430 -21.538 1.00 87.88 90 LEU A C 1
ATOM 647 O O . LEU A 1 90 ? 15.167 5.890 -21.288 1.00 87.88 90 LEU A O 1
ATOM 651 N N . ILE A 1 91 ? 16.525 4.689 -22.619 1.00 89.56 91 ILE A N 1
ATOM 652 C CA . ILE A 1 91 ? 15.506 4.294 -23.594 1.00 89.56 91 ILE A CA 1
ATOM 653 C C . ILE A 1 91 ? 15.166 2.824 -23.365 1.00 89.56 91 ILE A C 1
ATOM 655 O O . ILE A 1 91 ? 16.060 1.978 -23.344 1.00 89.56 91 ILE A O 1
ATOM 659 N N . ALA A 1 92 ? 13.877 2.516 -23.221 1.00 88.56 92 ALA A N 1
ATOM 660 C CA . ALA A 1 92 ? 13.415 1.139 -23.147 1.00 88.56 92 ALA A CA 1
ATOM 661 C C . ALA A 1 92 ? 13.723 0.401 -24.463 1.00 88.56 92 ALA A C 1
ATOM 663 O O . ALA A 1 92 ? 13.392 0.922 -25.533 1.00 88.56 92 ALA A O 1
ATOM 664 N N . PRO A 1 93 ? 14.321 -0.802 -24.412 1.00 89.25 93 PRO A N 1
ATOM 665 C CA . PRO A 1 93 ? 14.517 -1.621 -25.603 1.00 89.25 93 PRO A CA 1
ATOM 666 C C . PRO A 1 93 ? 13.192 -1.974 -26.285 1.00 89.25 93 PRO A C 1
ATOM 668 O O . PRO A 1 93 ? 12.157 -2.101 -25.624 1.00 89.25 93 PRO A O 1
ATOM 671 N N . ALA A 1 94 ? 13.235 -2.172 -27.604 1.00 89.44 94 ALA A N 1
ATOM 672 C CA . ALA A 1 94 ? 12.050 -2.457 -28.415 1.00 89.44 94 ALA A CA 1
ATOM 673 C C . ALA A 1 94 ? 11.298 -3.713 -27.933 1.00 89.44 94 ALA A C 1
ATOM 675 O O . ALA A 1 94 ? 10.074 -3.790 -28.024 1.00 89.44 94 ALA A O 1
ATOM 676 N N . GLU A 1 95 ? 12.014 -4.684 -27.359 1.00 89.81 95 GLU A N 1
ATOM 677 C CA . GLU A 1 95 ? 11.439 -5.927 -26.840 1.00 89.81 95 GLU A CA 1
ATOM 678 C C . GLU A 1 95 ? 10.532 -5.695 -25.619 1.00 89.81 95 GLU A C 1
ATOM 680 O O . GLU A 1 95 ? 9.637 -6.502 -25.360 1.00 89.81 95 GLU A O 1
ATOM 685 N N . LEU A 1 96 ? 10.719 -4.589 -24.885 1.00 91.00 96 LEU A N 1
ATOM 686 C CA . LEU A 1 96 ? 9.866 -4.213 -23.755 1.00 91.00 96 LEU A CA 1
ATOM 687 C C . LEU A 1 96 ? 8.612 -3.439 -24.175 1.00 91.00 96 LEU A C 1
ATOM 689 O O . LEU A 1 96 ? 7.692 -3.327 -23.367 1.00 91.00 96 LEU A O 1
ATOM 693 N N . GLU A 1 97 ? 8.524 -2.917 -25.403 1.00 93.81 97 GLU A N 1
ATOM 694 C CA . GLU A 1 97 ? 7.434 -2.009 -25.793 1.00 93.81 97 GLU A CA 1
ATOM 695 C C . GLU A 1 97 ? 6.047 -2.635 -25.613 1.00 93.81 97 GLU A C 1
ATOM 697 O O . GLU A 1 97 ? 5.150 -2.024 -25.028 1.00 93.81 97 GLU A O 1
ATOM 702 N N . ALA A 1 98 ? 5.877 -3.880 -26.065 1.00 95.56 98 ALA A N 1
ATOM 703 C CA . ALA A 1 98 ? 4.614 -4.600 -25.931 1.00 95.56 98 ALA A CA 1
ATOM 704 C C . ALA A 1 98 ? 4.244 -4.860 -24.461 1.00 95.56 98 ALA A C 1
ATOM 706 O O . ALA A 1 98 ? 3.062 -4.849 -24.112 1.00 95.56 98 ALA A O 1
ATOM 707 N N . LEU A 1 99 ? 5.242 -5.087 -23.599 1.00 95.88 99 LEU A N 1
ATOM 708 C CA . LEU A 1 99 ? 5.034 -5.275 -22.166 1.00 95.88 99 LEU A CA 1
ATOM 709 C C . LEU A 1 99 ? 4.631 -3.958 -21.495 1.00 95.88 99 LEU A C 1
ATOM 711 O O . LEU A 1 99 ? 3.627 -3.935 -20.794 1.00 95.88 99 LEU A O 1
ATOM 715 N N . VAL A 1 100 ? 5.331 -2.855 -21.781 1.00 96.25 100 VAL A N 1
ATOM 716 C CA . VAL A 1 100 ? 4.999 -1.523 -21.245 1.00 96.25 100 VAL A CA 1
ATOM 717 C C . VAL A 1 100 ? 3.577 -1.112 -21.633 1.00 96.25 100 VAL A C 1
ATOM 719 O O . VAL A 1 100 ? 2.815 -0.684 -20.769 1.00 96.25 100 VAL A O 1
ATOM 722 N N . LEU A 1 101 ? 3.187 -1.292 -22.901 1.00 97.38 101 LEU A N 1
ATOM 723 C CA . LEU A 1 101 ? 1.829 -0.992 -23.368 1.00 97.38 101 LEU A CA 1
ATOM 724 C C . LEU A 1 101 ? 0.774 -1.829 -22.638 1.00 97.38 101 LEU A C 1
ATOM 726 O O . LEU A 1 101 ? -0.208 -1.282 -22.143 1.00 97.38 101 LEU A O 1
ATOM 730 N N . ARG A 1 102 ? 0.994 -3.144 -22.517 1.00 97.19 102 ARG A N 1
ATOM 731 C CA . ARG A 1 102 ? 0.087 -4.034 -21.778 1.00 97.19 102 ARG A CA 1
ATOM 732 C C . ARG A 1 102 ? -0.049 -3.633 -20.312 1.00 97.19 102 ARG A C 1
ATOM 734 O O . ARG A 1 102 ? -1.168 -3.571 -19.813 1.00 97.19 102 ARG A O 1
ATOM 741 N N . THR A 1 103 ? 1.066 -3.395 -19.620 1.00 97.88 103 THR A N 1
ATOM 742 C CA . THR A 1 103 ? 1.058 -3.002 -18.205 1.00 97.88 103 THR A CA 1
ATOM 743 C C . THR A 1 103 ? 0.344 -1.666 -18.030 1.00 97.88 103 THR A C 1
ATOM 745 O O . THR A 1 103 ? -0.497 -1.546 -17.145 1.00 97.88 103 THR A O 1
ATOM 748 N N . ARG A 1 104 ? 0.596 -0.692 -18.914 1.00 97.25 104 ARG A N 1
ATOM 749 C CA . ARG A 1 104 ? -0.117 0.590 -18.926 1.00 97.25 104 ARG A CA 1
ATOM 750 C C . ARG A 1 104 ? -1.623 0.402 -19.049 1.00 97.25 104 ARG A C 1
ATOM 752 O O . ARG A 1 104 ? -2.354 0.925 -18.220 1.00 97.25 104 ARG A O 1
ATOM 759 N N . ASP A 1 105 ? -2.081 -0.360 -20.039 1.00 97.38 105 ASP A N 1
ATOM 760 C CA . ASP A 1 105 ? -3.514 -0.544 -20.278 1.00 97.38 105 ASP A CA 1
ATOM 761 C C . ASP A 1 105 ? -4.204 -1.235 -19.082 1.00 97.38 105 ASP A C 1
ATOM 763 O O . ASP A 1 105 ? -5.337 -0.901 -18.734 1.00 97.38 105 ASP A O 1
ATOM 767 N N . ARG A 1 106 ? -3.511 -2.161 -18.402 1.00 97.38 106 ARG A N 1
ATOM 768 C CA . ARG A 1 106 ? -4.007 -2.797 -17.170 1.00 97.38 106 ARG A CA 1
ATOM 769 C C . ARG A 1 106 ? -4.055 -1.830 -15.987 1.00 97.38 106 ARG A C 1
ATOM 771 O O . ARG A 1 106 ? -5.049 -1.812 -15.267 1.00 97.38 106 ARG A O 1
ATOM 778 N N . VAL A 1 107 ? -3.028 -1.002 -15.806 1.00 97.50 107 VAL A N 1
ATOM 779 C CA . VAL A 1 107 ? -2.996 0.030 -14.757 1.00 97.50 107 VAL A CA 1
ATOM 780 C C . VAL A 1 107 ? -4.078 1.091 -14.983 1.00 97.50 107 VAL A C 1
ATOM 782 O O . VAL A 1 107 ? -4.768 1.475 -14.039 1.00 97.50 107 VAL A O 1
ATOM 785 N N . ASP A 1 108 ? -4.293 1.516 -16.227 1.00 96.44 108 ASP A N 1
ATOM 786 C CA . ASP A 1 108 ? -5.366 2.448 -16.585 1.00 96.44 108 ASP A CA 1
ATOM 787 C C . ASP A 1 108 ? -6.751 1.835 -16.287 1.00 96.44 108 ASP A C 1
ATOM 789 O O . ASP A 1 108 ? -7.636 2.514 -15.763 1.00 96.44 108 ASP A O 1
ATOM 793 N N . ALA A 1 109 ? -6.935 0.533 -16.546 1.00 95.88 109 ALA A N 1
ATOM 794 C CA . ALA A 1 109 ? -8.163 -0.179 -16.193 1.00 95.88 109 ALA A CA 1
ATOM 795 C C . ALA A 1 109 ? -8.387 -0.264 -14.670 1.00 95.88 109 ALA A C 1
ATOM 797 O O . ALA A 1 109 ? -9.521 -0.102 -14.215 1.00 95.88 109 ALA A O 1
ATOM 798 N N . LEU A 1 110 ? -7.325 -0.472 -13.881 1.00 94.38 110 LEU A N 1
ATOM 799 C CA . LEU A 1 110 ? -7.379 -0.443 -12.413 1.00 94.38 110 LEU A CA 1
ATOM 800 C C . LEU A 1 110 ? -7.740 0.950 -11.883 1.00 94.38 110 LEU A C 1
ATOM 802 O O . LEU A 1 110 ? -8.520 1.061 -10.941 1.00 94.38 110 LEU A O 1
ATOM 806 N N . SER A 1 111 ? -7.252 2.021 -12.518 1.00 94.38 111 SER A N 1
ATOM 807 C CA . SER A 1 111 ? -7.616 3.395 -12.139 1.00 94.38 111 SER A CA 1
ATOM 808 C C . SER A 1 111 ? -9.127 3.628 -12.215 1.00 94.38 111 SER A C 1
ATOM 810 O O . SER A 1 111 ? -9.690 4.314 -11.365 1.00 94.38 111 SER A O 1
ATOM 812 N N . GLY A 1 112 ? -9.808 3.000 -13.179 1.00 89.69 112 GLY A N 1
ATOM 813 C CA . GLY A 1 112 ? -11.264 3.068 -13.314 1.00 89.69 112 GLY A CA 1
ATOM 814 C C . GLY A 1 112 ? -12.056 2.437 -12.159 1.00 89.69 112 GLY A C 1
ATOM 815 O O . GLY A 1 112 ? -13.264 2.644 -12.091 1.00 89.69 112 GLY A O 1
ATOM 816 N N . GLN A 1 113 ? -11.411 1.680 -11.262 1.00 85.06 113 GLN A N 1
ATOM 817 C CA . GLN A 1 113 ? -12.051 1.060 -10.094 1.00 85.06 113 GLN A CA 1
ATOM 818 C C . GLN A 1 113 ? -12.119 1.988 -8.873 1.00 85.06 113 GLN A C 1
ATOM 820 O O . GLN A 1 113 ? -12.873 1.721 -7.936 1.00 85.06 113 GLN A O 1
ATOM 825 N N . LEU A 1 114 ? -11.329 3.064 -8.858 1.00 85.56 114 LEU A N 1
ATOM 826 C CA . LEU A 1 114 ? -11.303 4.022 -7.758 1.00 85.56 114 LEU A CA 1
ATOM 827 C C . LEU A 1 114 ? -12.408 5.068 -7.947 1.00 85.56 114 LEU A C 1
ATOM 829 O O . LEU A 1 114 ? -12.575 5.629 -9.033 1.00 85.56 114 LEU A O 1
ATOM 833 N N . ALA A 1 115 ? -13.168 5.350 -6.885 1.00 80.81 115 ALA A N 1
ATOM 834 C CA . ALA A 1 115 ? -14.197 6.383 -6.941 1.00 80.81 115 ALA A CA 1
ATOM 835 C C . ALA A 1 115 ? -13.581 7.780 -7.094 1.00 80.81 115 ALA A C 1
ATOM 837 O O . ALA A 1 115 ? -12.789 8.228 -6.258 1.00 80.81 115 ALA A O 1
ATOM 838 N N . GLY A 1 116 ? -14.033 8.510 -8.116 1.00 77.38 116 GLY A N 1
ATOM 839 C CA . GLY A 1 116 ? -13.619 9.890 -8.350 1.00 77.38 116 GLY A CA 1
ATOM 840 C C . GLY A 1 116 ? -13.889 10.784 -7.136 1.00 77.38 116 GLY A C 1
ATOM 841 O O . GLY A 1 116 ? -14.991 10.803 -6.588 1.00 77.38 116 GLY A O 1
ATOM 842 N N . GLY A 1 117 ? -12.867 11.528 -6.711 1.00 75.25 117 GLY A N 1
ATOM 843 C CA . GLY A 1 117 ? -12.944 12.474 -5.596 1.00 75.25 117 GLY A CA 1
ATOM 844 C C . GLY A 1 117 ? -12.916 11.856 -4.193 1.00 75.25 117 GLY A C 1
ATOM 845 O O . GLY A 1 117 ? -12.781 12.603 -3.228 1.00 75.25 117 GLY A O 1
ATOM 846 N N . ALA A 1 118 ? -12.982 10.526 -4.046 1.00 79.19 118 ALA A N 1
ATOM 847 C CA . ALA A 1 118 ? -12.952 9.871 -2.732 1.00 79.19 118 ALA A CA 1
ATOM 848 C C . ALA A 1 118 ? -11.604 10.015 -2.005 1.00 79.19 118 ALA A C 1
ATOM 850 O O . ALA A 1 118 ? -11.544 9.914 -0.781 1.00 79.19 118 ALA A O 1
ATOM 851 N N . PHE A 1 119 ? -10.534 10.271 -2.758 1.00 87.44 119 PHE A N 1
ATOM 852 C CA . PHE A 1 119 ? -9.164 10.368 -2.255 1.00 87.44 119 PHE A CA 1
ATOM 853 C C . PHE A 1 119 ? -8.540 11.747 -2.518 1.00 87.44 119 PHE A C 1
ATOM 855 O O . PHE A 1 119 ? -7.330 11.901 -2.393 1.00 87.44 119 PHE A O 1
ATOM 862 N N . ALA A 1 120 ? -9.356 12.757 -2.852 1.00 89.25 120 ALA A N 1
ATOM 863 C CA . ALA A 1 120 ? -8.886 14.082 -3.267 1.00 89.25 120 ALA A CA 1
ATOM 864 C C . ALA A 1 120 ? -8.022 14.784 -2.205 1.00 89.25 120 ALA A C 1
ATOM 866 O O . ALA A 1 120 ? -7.091 15.504 -2.556 1.00 89.25 120 ALA A O 1
ATOM 867 N N . ASP A 1 121 ? -8.307 14.538 -0.924 1.00 88.00 121 ASP A N 1
ATOM 868 C CA . ASP A 1 121 ? -7.577 15.114 0.210 1.00 88.00 121 ASP A CA 1
ATOM 869 C C . ASP A 1 121 ? -6.292 14.344 0.563 1.00 88.00 121 ASP A C 1
ATOM 871 O O . ASP A 1 121 ? -5.550 14.756 1.454 1.00 88.00 121 ASP A O 1
ATOM 875 N N . LEU A 1 122 ? -6.023 13.208 -0.084 1.00 89.31 122 LEU A N 1
ATOM 876 C CA . LEU A 1 122 ? -4.807 12.440 0.153 1.00 89.31 122 LEU A CA 1
ATOM 877 C C . LEU A 1 122 ? -3.701 12.867 -0.810 1.00 89.31 122 LEU A C 1
ATOM 879 O O . LEU A 1 122 ? -3.939 13.106 -1.992 1.00 89.31 122 LEU A O 1
ATOM 883 N N . THR A 1 123 ? -2.474 12.867 -0.303 1.00 93.25 123 THR A N 1
ATOM 884 C CA . THR A 1 123 ? -1.256 13.037 -1.096 1.00 93.25 123 THR A CA 1
ATOM 885 C C . THR A 1 123 ? -0.505 11.711 -1.126 1.00 93.25 123 THR A C 1
ATOM 887 O O . THR A 1 123 ? 0.004 11.288 -0.080 1.00 93.25 123 THR A O 1
ATOM 890 N N . PRO A 1 124 ? -0.414 11.023 -2.277 1.00 95.56 124 PRO A N 1
ATOM 891 C CA . PRO A 1 124 ? 0.449 9.868 -2.417 1.00 95.56 124 PRO A CA 1
ATOM 892 C C . PRO A 1 124 ? 1.924 10.275 -2.453 1.00 95.56 124 PRO A C 1
ATOM 894 O O . PRO A 1 124 ? 2.299 11.233 -3.130 1.00 95.56 124 PRO A O 1
ATOM 897 N N . PHE A 1 125 ? 2.742 9.501 -1.755 1.00 94.19 125 PHE A N 1
ATOM 898 C CA . PHE A 1 125 ? 4.195 9.508 -1.786 1.00 94.19 125 PHE A CA 1
ATOM 899 C C . PHE A 1 125 ? 4.644 8.199 -2.423 1.00 94.19 125 PHE A C 1
ATOM 901 O O . PHE A 1 125 ? 4.303 7.127 -1.917 1.00 94.19 125 PHE A O 1
ATOM 908 N N . ILE A 1 126 ? 5.352 8.291 -3.543 1.00 95.06 126 ILE A N 1
ATOM 909 C CA . ILE A 1 126 ? 5.774 7.141 -4.340 1.00 95.06 126 ILE A CA 1
ATOM 910 C C . ILE A 1 126 ? 7.294 7.075 -4.341 1.00 95.06 126 ILE A C 1
ATOM 912 O O . ILE A 1 126 ? 7.957 8.009 -4.786 1.00 95.06 126 ILE A O 1
ATOM 916 N N . ASP A 1 127 ? 7.809 5.936 -3.902 1.00 93.12 127 ASP A N 1
ATOM 917 C CA . ASP A 1 127 ? 9.161 5.490 -4.208 1.00 93.12 127 ASP A CA 1
ATOM 918 C C . ASP A 1 127 ? 9.017 4.256 -5.125 1.00 93.12 127 ASP A C 1
ATOM 920 O O . ASP A 1 127 ? 8.450 3.229 -4.716 1.00 93.12 127 ASP A O 1
ATOM 924 N N . PRO A 1 128 ? 9.377 4.392 -6.414 1.00 92.50 128 PRO A N 1
ATOM 925 C CA . PRO A 1 128 ? 9.093 3.379 -7.417 1.00 92.50 128 PRO A CA 1
ATOM 926 C C . PRO A 1 128 ? 9.969 2.134 -7.282 1.00 92.50 128 PRO A C 1
ATOM 928 O O . PRO A 1 128 ? 9.492 1.056 -7.635 1.00 92.50 128 PRO A O 1
ATOM 931 N N . ILE A 1 129 ? 11.213 2.266 -6.811 1.00 91.88 129 ILE A N 1
ATOM 932 C CA . ILE A 1 129 ? 12.162 1.170 -6.578 1.00 91.88 129 ILE A CA 1
ATOM 933 C C . ILE A 1 129 ? 13.042 1.547 -5.372 1.00 91.88 129 ILE A C 1
ATOM 935 O O . ILE A 1 129 ? 14.212 1.897 -5.512 1.00 91.88 129 ILE A O 1
ATOM 939 N N . ASP A 1 130 ? 12.508 1.370 -4.168 1.00 86.75 130 ASP A N 1
ATOM 940 C CA . ASP A 1 130 ? 13.272 1.516 -2.931 1.00 86.75 130 ASP A CA 1
ATOM 941 C C . ASP A 1 130 ? 14.343 0.420 -2.916 1.00 86.75 130 ASP A C 1
ATOM 943 O O . ASP A 1 130 ? 14.043 -0.773 -3.056 1.00 86.75 130 ASP A O 1
ATOM 947 N N . GLY A 1 131 ? 15.610 0.823 -2.822 1.00 84.69 131 GLY A N 1
ATOM 948 C CA . GLY A 1 131 ? 16.759 -0.053 -3.051 1.00 84.69 131 GLY A CA 1
ATOM 949 C C . GLY A 1 131 ? 17.248 -0.083 -4.504 1.00 84.69 131 GLY A C 1
ATOM 950 O O . GLY A 1 131 ? 17.690 -1.131 -4.983 1.00 84.69 131 GLY A O 1
ATOM 951 N N . THR A 1 132 ? 17.235 1.041 -5.230 1.00 82.12 132 THR A N 1
ATOM 952 C CA . THR A 1 132 ? 17.745 1.132 -6.616 1.00 82.12 132 THR A CA 1
ATOM 953 C C . THR A 1 132 ? 19.191 0.635 -6.773 1.00 82.12 132 THR A C 1
ATOM 955 O O . THR A 1 132 ? 19.580 0.073 -7.803 1.00 82.12 132 THR A O 1
ATOM 958 N N . ARG A 1 133 ? 20.029 0.778 -5.734 1.00 81.06 133 ARG A N 1
ATOM 959 C CA . ARG A 1 133 ? 21.399 0.235 -5.737 1.00 81.06 133 ARG A CA 1
ATOM 960 C C . ARG A 1 133 ? 21.399 -1.292 -5.687 1.00 81.06 133 ARG A C 1
ATOM 962 O O . ARG A 1 133 ? 22.175 -1.928 -6.402 1.00 81.06 133 ARG A O 1
ATOM 969 N N . GLU A 1 134 ? 20.573 -1.891 -4.844 1.00 84.94 134 GLU A N 1
ATOM 970 C CA . GLU A 1 134 ? 20.363 -3.334 -4.749 1.00 84.94 134 GLU A CA 1
ATOM 971 C C . GLU A 1 134 ? 19.821 -3.876 -6.078 1.00 84.94 134 GLU A C 1
ATOM 973 O O . GLU A 1 134 ? 20.320 -4.890 -6.577 1.00 84.94 134 GLU A O 1
ATOM 978 N N . PHE A 1 135 ? 18.925 -3.131 -6.728 1.00 84.75 135 PHE A N 1
ATOM 979 C CA . PHE A 1 135 ? 18.420 -3.438 -8.064 1.00 84.75 135 PHE A CA 1
ATOM 980 C C . PHE A 1 135 ? 19.562 -3.518 -9.088 1.00 84.75 135 PHE A C 1
ATOM 982 O O . PHE A 1 135 ? 19.756 -4.540 -9.747 1.00 84.75 135 PHE A O 1
ATOM 989 N N . ALA A 1 136 ? 20.405 -2.486 -9.166 1.00 83.44 136 ALA A N 1
ATOM 990 C CA . ALA A 1 136 ? 21.539 -2.469 -10.091 1.00 83.44 136 ALA A CA 1
ATOM 991 C C . ALA A 1 136 ? 22.648 -3.483 -9.737 1.00 83.44 136 ALA A C 1
ATOM 993 O O . ALA A 1 136 ? 23.381 -3.941 -10.613 1.00 83.44 136 ALA A O 1
ATOM 994 N N . SER A 1 137 ? 22.781 -3.858 -8.460 1.00 81.44 137 SER A N 1
ATOM 995 C CA . SER A 1 137 ? 23.835 -4.756 -7.958 1.00 81.44 137 SER A CA 1
ATOM 996 C C . SER A 1 137 ? 23.411 -6.220 -7.814 1.00 81.44 137 SER A C 1
ATOM 998 O O . SER A 1 137 ? 24.094 -7.003 -7.153 1.00 81.44 137 SER A O 1
ATOM 1000 N N . ARG A 1 138 ? 22.323 -6.612 -8.485 1.00 83.69 138 ARG A N 1
ATOM 1001 C CA . ARG A 1 138 ? 21.801 -7.988 -8.519 1.00 83.69 138 ARG A CA 1
ATOM 1002 C C . ARG A 1 138 ? 21.332 -8.528 -7.159 1.00 83.69 138 ARG A C 1
ATOM 1004 O O . ARG A 1 138 ? 21.487 -9.710 -6.867 1.00 83.69 138 ARG A O 1
ATOM 1011 N N . LYS A 1 139 ? 20.731 -7.659 -6.352 1.00 85.62 139 LYS A N 1
ATOM 1012 C CA . LYS A 1 139 ? 20.059 -7.975 -5.082 1.00 85.62 139 LYS A CA 1
ATOM 1013 C C . LYS A 1 139 ? 18.592 -7.544 -5.126 1.00 85.62 139 LYS A C 1
ATOM 1015 O O . LYS A 1 139 ? 18.075 -6.920 -4.206 1.00 85.62 139 LYS A O 1
ATOM 1020 N N . GLY A 1 140 ? 17.939 -7.812 -6.255 1.00 82.12 140 GLY A N 1
ATOM 1021 C CA . GLY A 1 140 ? 16.623 -7.264 -6.581 1.00 82.12 140 GLY A CA 1
ATOM 1022 C C . GLY A 1 140 ? 15.523 -7.738 -5.633 1.00 82.12 140 GLY A C 1
ATOM 1023 O O . GLY A 1 140 ? 14.528 -7.050 -5.444 1.00 82.12 140 GLY A O 1
ATOM 1024 N N . GLU A 1 141 ? 15.722 -8.875 -4.966 1.00 82.94 141 GLU A N 1
ATOM 1025 C CA . GLU A 1 141 ? 14.834 -9.386 -3.921 1.00 82.94 141 GLU A CA 1
ATOM 1026 C C . GLU A 1 141 ? 14.727 -8.462 -2.697 1.00 82.94 141 GLU A C 1
ATOM 1028 O O . GLU A 1 141 ? 13.819 -8.624 -1.880 1.00 82.94 141 GLU A O 1
ATOM 1033 N N . GLN A 1 142 ? 15.661 -7.517 -2.554 1.00 84.75 142 GLN A N 1
ATOM 1034 C CA . GLN A 1 142 ? 15.680 -6.523 -1.482 1.00 84.75 142 GLN A CA 1
ATOM 1035 C C . GLN A 1 142 ? 14.917 -5.253 -1.861 1.00 84.75 142 GLN A C 1
ATOM 1037 O O . GLN A 1 142 ? 14.626 -4.463 -0.970 1.00 84.75 142 GLN A O 1
ATOM 1042 N N . CYS A 1 143 ? 14.562 -5.085 -3.137 1.00 84.69 143 CYS A N 1
ATOM 1043 C CA . CYS A 1 143 ? 13.899 -3.887 -3.627 1.00 84.69 143 CYS A CA 1
ATOM 1044 C C . CYS A 1 143 ? 12.392 -3.912 -3.368 1.00 84.69 143 CYS A C 1
ATOM 1046 O O . CYS A 1 143 ? 11.753 -4.974 -3.412 1.00 84.69 143 CYS A O 1
ATOM 1048 N N . THR A 1 144 ? 11.814 -2.731 -3.169 1.00 85.31 144 THR A N 1
ATOM 1049 C CA . THR A 1 144 ? 10.377 -2.554 -2.939 1.00 85.31 144 THR A CA 1
ATOM 1050 C C . THR A 1 144 ? 9.779 -1.423 -3.765 1.00 85.31 144 THR A C 1
ATOM 1052 O O . THR A 1 144 ? 10.436 -0.441 -4.054 1.00 85.31 144 THR A O 1
ATOM 1055 N N . ILE A 1 145 ? 8.504 -1.552 -4.123 1.00 89.44 145 ILE A N 1
ATOM 1056 C CA . ILE A 1 145 ? 7.659 -0.439 -4.559 1.00 89.44 145 ILE A CA 1
ATOM 1057 C C . ILE A 1 145 ? 6.936 0.065 -3.309 1.00 89.44 145 ILE A C 1
ATOM 1059 O O . ILE A 1 145 ? 6.232 -0.715 -2.654 1.00 89.44 145 ILE A O 1
ATOM 1063 N N . CYS A 1 146 ? 7.094 1.344 -2.981 1.00 88.12 146 CYS A N 1
ATOM 1064 C CA . CYS A 1 146 ? 6.503 1.958 -1.797 1.00 88.12 146 CYS A CA 1
ATOM 1065 C C . CYS A 1 146 ? 5.497 3.035 -2.211 1.00 88.12 146 CYS A C 1
ATOM 1067 O O . CYS A 1 146 ? 5.829 3.985 -2.916 1.00 88.12 146 CYS A O 1
ATOM 1069 N N . ILE A 1 147 ? 4.251 2.893 -1.754 1.00 92.56 147 ILE A N 1
ATOM 1070 C CA . ILE A 1 147 ? 3.190 3.881 -1.982 1.00 92.56 147 ILE A CA 1
ATOM 1071 C C . ILE A 1 147 ? 2.573 4.211 -0.629 1.00 92.56 147 ILE A C 1
ATOM 1073 O O . ILE A 1 147 ? 1.851 3.400 -0.048 1.00 92.56 147 ILE A O 1
ATOM 1077 N N . GLY A 1 148 ? 2.874 5.397 -0.111 1.00 87.50 148 GLY A N 1
ATOM 1078 C CA . GLY A 1 148 ? 2.270 5.943 1.100 1.00 87.50 148 GLY A CA 1
ATOM 1079 C C . GLY A 1 148 ? 1.205 6.973 0.754 1.00 87.50 148 GLY A C 1
ATOM 1080 O O . GLY A 1 148 ? 1.349 7.711 -0.207 1.00 87.50 148 GLY A O 1
ATOM 1081 N N . PHE A 1 149 ? 0.148 7.067 1.547 1.00 88.25 149 PHE A N 1
ATOM 1082 C CA . PHE A 1 149 ? -0.879 8.096 1.424 1.00 88.25 149 PHE A CA 1
ATOM 1083 C C . PHE A 1 149 ? -0.851 8.951 2.679 1.00 88.25 149 PHE A C 1
ATOM 1085 O O . PHE A 1 149 ? -1.049 8.431 3.779 1.00 88.25 149 PHE A O 1
ATOM 1092 N N . ALA A 1 150 ? -0.613 10.249 2.527 1.00 83.31 150 ALA A N 1
ATOM 1093 C CA . ALA A 1 150 ? -0.656 11.204 3.622 1.00 83.31 150 ALA A CA 1
ATOM 1094 C C . ALA A 1 150 ? -1.949 12.023 3.582 1.00 83.31 150 ALA A C 1
ATOM 1096 O O . ALA A 1 150 ? -2.461 12.356 2.518 1.00 83.31 150 ALA A O 1
ATOM 1097 N N . THR A 1 151 ? -2.459 12.368 4.757 1.00 82.38 151 THR A N 1
ATOM 1098 C CA . THR A 1 151 ? -3.528 13.363 4.931 1.00 82.38 151 THR A CA 1
ATOM 1099 C C . THR A 1 151 ? -3.018 14.784 4.631 1.00 82.38 151 THR A C 1
ATOM 1101 O O . THR A 1 151 ? -1.801 14.997 4.616 1.00 82.38 151 THR A O 1
ATOM 1104 N N . PRO A 1 152 ? -3.896 15.803 4.499 1.00 81.31 152 PRO A N 1
ATOM 1105 C CA . PRO A 1 152 ? -3.473 17.190 4.264 1.00 81.31 152 PRO A CA 1
ATOM 1106 C C . PRO A 1 152 ? -2.556 17.767 5.351 1.00 81.31 152 PRO A C 1
ATOM 1108 O O . PRO A 1 152 ? -1.828 18.726 5.114 1.00 81.31 152 PRO A O 1
ATOM 1111 N N . THR A 1 153 ? -2.590 17.199 6.560 1.00 77.94 153 THR A N 1
ATOM 1112 C CA . THR A 1 153 ? -1.719 17.599 7.675 1.00 77.94 153 THR A CA 1
ATOM 1113 C C . THR A 1 153 ? -0.342 16.929 7.628 1.00 77.94 153 THR A C 1
ATOM 1115 O O . THR A 1 153 ? 0.491 17.202 8.489 1.00 77.94 153 THR A O 1
ATOM 1118 N N . GLY A 1 154 ? -0.094 16.057 6.645 1.00 72.25 154 GLY A N 1
ATOM 1119 C CA . GLY A 1 154 ? 1.151 15.309 6.472 1.00 72.25 154 GLY A CA 1
ATOM 1120 C C . GLY A 1 154 ? 1.216 13.990 7.247 1.00 72.25 154 GLY A C 1
ATOM 1121 O O . GLY A 1 154 ? 2.233 13.304 7.185 1.00 72.25 154 GLY A O 1
ATOM 1122 N N . ALA A 1 155 ? 0.160 13.602 7.972 1.00 74.94 155 ALA A N 1
ATOM 1123 C CA . ALA A 1 155 ? 0.136 12.332 8.701 1.00 74.94 155 ALA A CA 1
ATOM 1124 C C . ALA A 1 155 ? -0.116 11.144 7.760 1.00 74.94 155 ALA A C 1
ATOM 1126 O O . ALA A 1 155 ? -1.008 11.221 6.911 1.00 74.94 155 ALA A O 1
ATOM 1127 N N . ALA A 1 156 ? 0.615 10.040 7.949 1.00 73.69 156 ALA A N 1
ATOM 1128 C CA . ALA A 1 156 ? 0.418 8.798 7.203 1.00 73.69 156 ALA A CA 1
ATOM 1129 C C . ALA A 1 156 ? -0.974 8.199 7.482 1.00 73.69 156 ALA A C 1
ATOM 1131 O O . ALA A 1 156 ? -1.350 7.966 8.629 1.00 73.69 156 ALA A O 1
ATOM 1132 N N . HIS A 1 157 ? -1.737 7.956 6.419 1.00 77.06 157 HIS A N 1
ATOM 1133 C CA . HIS A 1 157 ? -3.118 7.463 6.443 1.00 77.06 157 HIS A CA 1
ATOM 1134 C C . HIS A 1 157 ? -3.206 5.981 6.075 1.00 77.06 157 HIS A C 1
ATOM 1136 O O . HIS A 1 157 ? -3.885 5.183 6.730 1.00 77.06 157 HIS A O 1
ATOM 1142 N N . ALA A 1 158 ? -2.507 5.616 5.005 1.00 78.69 158 ALA A N 1
ATOM 1143 C CA . ALA A 1 158 ? -2.463 4.271 4.461 1.00 78.69 158 ALA A CA 1
ATOM 1144 C C . ALA A 1 158 ? -1.151 4.061 3.697 1.00 78.69 158 ALA A C 1
ATOM 1146 O O . ALA A 1 158 ? -0.513 5.031 3.294 1.00 78.69 158 ALA A O 1
ATOM 1147 N N . GLY A 1 159 ? -0.753 2.816 3.464 1.00 78.62 159 GLY A N 1
ATOM 1148 C CA . GLY A 1 159 ? 0.384 2.534 2.603 1.00 78.62 159 GLY A CA 1
ATOM 1149 C C . GLY A 1 159 ? 0.520 1.074 2.202 1.00 78.62 159 GLY A C 1
ATOM 1150 O O . GLY A 1 159 ? -0.052 0.175 2.826 1.00 78.62 159 GLY A O 1
ATOM 1151 N N . ILE A 1 160 ? 1.301 0.869 1.149 1.00 82.31 160 ILE A N 1
ATOM 1152 C CA . ILE A 1 160 ? 1.740 -0.427 0.649 1.00 82.31 160 ILE A CA 1
ATOM 1153 C C . ILE A 1 160 ? 3.256 -0.419 0.459 1.00 82.31 160 ILE A C 1
ATOM 1155 O O . ILE A 1 160 ? 3.826 0.540 -0.058 1.00 82.31 160 ILE A O 1
ATOM 1159 N N . VAL A 1 161 ? 3.881 -1.524 0.859 1.00 76.56 161 VAL A N 1
ATOM 1160 C CA . VAL A 1 161 ? 5.272 -1.863 0.548 1.00 76.56 161 VAL A CA 1
ATOM 1161 C C . VAL A 1 161 ? 5.250 -3.214 -0.154 1.00 76.56 161 VAL A C 1
ATOM 1163 O O . VAL A 1 161 ? 4.810 -4.205 0.431 1.00 76.56 161 VAL A O 1
ATOM 1166 N N . TYR A 1 162 ? 5.678 -3.263 -1.412 1.00 85.12 162 TYR A N 1
ATOM 1167 C CA . TYR A 1 162 ? 5.538 -4.435 -2.277 1.00 85.12 162 TYR A CA 1
ATOM 1168 C C . TYR A 1 162 ? 6.894 -4.878 -2.819 1.00 85.12 162 TYR A C 1
ATOM 1170 O O . TYR A 1 162 ? 7.605 -4.057 -3.377 1.00 85.12 162 TYR A O 1
ATOM 1178 N N . ARG A 1 163 ? 7.259 -6.162 -2.719 1.00 85.81 163 ARG A N 1
ATOM 1179 C CA . ARG A 1 163 ? 8.474 -6.706 -3.356 1.00 85.81 163 ARG A CA 1
ATOM 1180 C C . ARG A 1 163 ? 8.147 -7.302 -4.730 1.00 85.81 163 ARG A C 1
ATOM 1182 O O . ARG A 1 163 ? 7.571 -8.390 -4.773 1.00 85.81 163 ARG A O 1
ATOM 1189 N N . PRO A 1 164 ? 8.532 -6.649 -5.843 1.00 87.31 164 PRO A N 1
ATOM 1190 C CA . PRO A 1 164 ? 8.193 -7.111 -7.192 1.00 87.31 164 PRO A CA 1
ATOM 1191 C C . PRO A 1 164 ? 9.034 -8.299 -7.678 1.00 87.31 164 PRO A C 1
ATOM 1193 O O . PRO A 1 164 ? 8.658 -8.966 -8.637 1.00 87.31 164 PRO A O 1
ATOM 1196 N N . LEU A 1 165 ? 10.173 -8.575 -7.031 1.00 88.50 165 LEU A N 1
ATOM 1197 C CA . LEU A 1 165 ? 11.147 -9.586 -7.463 1.00 88.50 165 LEU A CA 1
ATOM 1198 C C . LEU A 1 165 ? 11.219 -10.813 -6.536 1.00 88.50 165 LEU A C 1
ATOM 1200 O O . LEU A 1 165 ? 12.178 -11.582 -6.598 1.00 88.50 165 LEU A O 1
ATOM 1204 N N . THR A 1 166 ? 10.218 -11.021 -5.675 1.00 77.94 166 THR A N 1
ATOM 1205 C CA . THR A 1 166 ? 10.085 -12.246 -4.869 1.00 77.94 166 THR A CA 1
ATOM 1206 C C . THR A 1 166 ? 9.085 -13.222 -5.493 1.00 77.94 166 THR A C 1
ATOM 1208 O O . THR A 1 166 ? 8.162 -12.830 -6.204 1.00 77.94 166 THR A O 1
ATOM 1211 N N . SER A 1 167 ? 9.278 -14.524 -5.247 1.00 77.06 167 SER A N 1
ATOM 1212 C CA . SER A 1 167 ? 8.369 -15.579 -5.711 1.00 77.06 167 SER A CA 1
ATOM 1213 C C . SER A 1 167 ? 7.984 -16.505 -4.547 1.00 77.06 167 SER A C 1
ATOM 1215 O O . SER A 1 167 ? 8.850 -17.228 -4.045 1.00 77.06 167 SER A O 1
ATOM 1217 N N . PRO A 1 168 ? 6.714 -16.488 -4.094 1.00 76.81 168 PRO A N 1
ATOM 1218 C CA . PRO A 1 168 ? 5.653 -15.570 -4.527 1.00 76.81 168 PRO A CA 1
ATOM 1219 C C . PRO A 1 168 ? 5.964 -14.107 -4.146 1.00 76.81 168 PRO A C 1
ATOM 1221 O O . PRO A 1 168 ? 6.788 -13.887 -3.250 1.00 76.81 168 PRO A O 1
ATOM 1224 N N . PRO A 1 169 ? 5.304 -13.115 -4.774 1.00 66.69 169 PRO A N 1
ATOM 1225 C CA . PRO A 1 169 ? 5.423 -11.727 -4.353 1.00 66.69 169 PRO A CA 1
ATOM 1226 C C . PRO A 1 169 ? 5.070 -11.570 -2.875 1.00 66.69 169 PRO A C 1
ATOM 1228 O O . PRO A 1 169 ? 4.123 -12.180 -2.372 1.00 66.69 169 PRO A O 1
ATOM 1231 N N . THR A 1 170 ? 5.830 -10.737 -2.173 1.00 64.00 170 THR A N 1
ATOM 1232 C CA . THR A 1 170 ? 5.604 -10.440 -0.755 1.00 64.00 170 THR A CA 1
ATOM 1233 C C . THR A 1 170 ? 5.315 -8.964 -0.596 1.00 64.00 170 THR A C 1
ATOM 1235 O O . THR A 1 170 ? 6.091 -8.139 -1.072 1.00 64.00 170 THR A O 1
ATOM 1238 N N . PHE A 1 171 ? 4.248 -8.623 0.109 1.00 61.28 171 PHE A N 1
ATOM 1239 C CA . PHE A 1 171 ? 3.870 -7.238 0.336 1.00 61.28 171 PHE A CA 1
ATOM 1240 C C . PHE A 1 171 ? 3.259 -7.062 1.724 1.00 61.28 171 PHE A C 1
ATOM 1242 O O . PHE A 1 171 ? 2.795 -8.021 2.343 1.00 61.28 171 PHE A O 1
ATOM 1249 N N . ALA A 1 172 ? 3.265 -5.824 2.202 1.00 56.09 172 ALA A N 1
ATOM 1250 C CA . ALA A 1 172 ? 2.566 -5.393 3.399 1.00 56.09 172 ALA A CA 1
ATOM 1251 C C . ALA A 1 172 ? 1.640 -4.228 3.042 1.00 56.09 172 ALA A C 1
ATOM 1253 O O . ALA A 1 172 ? 2.006 -3.353 2.259 1.00 56.09 172 ALA A O 1
ATOM 1254 N N . LEU A 1 173 ? 0.444 -4.232 3.626 1.00 65.94 173 LEU A N 1
ATOM 1255 C CA . LEU A 1 173 ? -0.552 -3.172 3.512 1.00 65.94 173 LEU A CA 1
ATOM 1256 C C . LEU A 1 173 ? -0.877 -2.690 4.921 1.00 65.94 173 LEU A C 1
ATOM 1258 O O . LEU A 1 173 ? -0.990 -3.506 5.838 1.00 65.94 173 LEU A O 1
ATOM 1262 N N . GLY A 1 174 ? -1.084 -1.393 5.091 1.00 52.16 174 GLY A N 1
ATOM 1263 C CA . GLY A 1 174 ? -1.520 -0.836 6.363 1.00 52.16 174 GLY A CA 1
ATOM 1264 C C . GLY A 1 174 ? -2.434 0.354 6.153 1.00 52.16 174 GLY A C 1
ATOM 1265 O O . GLY A 1 174 ? -2.150 1.226 5.340 1.00 52.16 174 GLY A O 1
ATOM 1266 N N . CYS A 1 175 ? -3.525 0.407 6.906 1.00 60.09 175 CYS A N 1
ATOM 1267 C CA . CYS A 1 175 ? -4.325 1.611 7.075 1.00 60.09 175 CYS A CA 1
ATOM 1268 C C . CYS A 1 175 ? -4.657 1.727 8.558 1.00 60.09 175 CYS A C 1
ATOM 1270 O O . CYS A 1 175 ? -5.165 0.776 9.151 1.00 60.09 175 CYS A O 1
ATOM 1272 N N . ALA A 1 176 ? -4.387 2.884 9.156 1.00 52.88 176 ALA A N 1
ATOM 1273 C CA . ALA A 1 176 ? -4.586 3.096 10.588 1.00 52.88 176 ALA A CA 1
ATOM 1274 C C . ALA A 1 176 ? -6.075 3.088 11.019 1.00 52.88 176 ALA A C 1
ATOM 1276 O O . ALA A 1 176 ? -6.368 3.274 12.198 1.00 52.88 176 ALA A O 1
ATOM 1277 N N . ALA A 1 177 ? -7.033 2.893 10.097 1.00 51.75 177 ALA A N 1
ATOM 1278 C CA . ALA A 1 177 ? -8.432 3.253 10.326 1.00 51.75 177 ALA A CA 1
ATOM 1279 C C . ALA A 1 177 ? -9.500 2.129 10.408 1.00 51.75 177 ALA A C 1
ATOM 1281 O O . ALA A 1 177 ? -10.554 2.434 10.973 1.00 51.75 177 ALA A O 1
ATOM 1282 N N . GLU A 1 178 ? -9.341 0.877 9.930 1.00 49.12 178 GLU A N 1
ATOM 1283 C CA . GLU A 1 178 ? -10.516 -0.034 9.789 1.00 49.12 178 GLU A CA 1
ATOM 1284 C C . GLU A 1 178 ? -10.244 -1.554 9.963 1.00 49.12 178 GLU A C 1
ATOM 1286 O O . GLU A 1 178 ? -9.532 -2.145 9.159 1.00 49.12 178 GLU A O 1
ATOM 1291 N N . GLY A 1 179 ? -10.889 -2.229 10.942 1.00 55.34 179 GLY A N 1
ATOM 1292 C CA . GLY A 1 179 ? -11.201 -3.673 10.813 1.00 55.34 179 GLY A CA 1
ATOM 1293 C C . GLY A 1 179 ? -11.298 -4.555 12.072 1.00 55.34 179 GLY A C 1
ATOM 1294 O O . GLY A 1 179 ? -11.992 -5.573 12.040 1.00 55.34 179 GLY A O 1
ATOM 1295 N N . PHE A 1 180 ? -10.661 -4.204 13.192 1.00 58.09 180 PHE A N 1
ATOM 1296 C CA . PHE A 1 180 ? -10.527 -5.135 14.325 1.00 58.09 180 PHE A CA 1
ATOM 1297 C C . PHE A 1 180 ? -11.867 -5.485 15.006 1.00 58.09 180 PHE A C 1
ATOM 1299 O O . PHE A 1 180 ? -12.191 -6.659 15.190 1.00 58.09 180 PHE A O 1
ATOM 1306 N N . VAL A 1 181 ? -12.676 -4.476 15.346 1.00 57.91 181 VAL A N 1
ATOM 1307 C CA . VAL A 1 181 ? -13.957 -4.669 16.059 1.00 57.91 181 VAL A CA 1
ATOM 1308 C C . VAL A 1 181 ? -14.968 -5.469 15.235 1.00 57.91 181 VAL A C 1
ATOM 1310 O O . VAL A 1 181 ? -15.684 -6.302 15.787 1.00 57.91 181 VAL A O 1
ATOM 1313 N N . MET A 1 182 ? -14.998 -5.263 13.915 1.00 61.81 182 MET A N 1
ATOM 1314 C CA . MET A 1 182 ? -15.912 -5.979 13.019 1.00 61.81 182 MET A CA 1
ATOM 1315 C C . MET A 1 182 ? -15.526 -7.457 12.893 1.00 61.81 182 MET A C 1
ATOM 1317 O O . MET A 1 182 ? -16.376 -8.324 13.072 1.00 61.81 182 MET A O 1
ATOM 1321 N N . SER A 1 183 ? -14.235 -7.748 12.692 1.00 56.06 183 SER A N 1
ATOM 1322 C CA . SER A 1 183 ? -13.722 -9.123 12.607 1.00 56.06 183 SER A CA 1
ATOM 1323 C C . SER A 1 183 ? -13.916 -9.910 13.911 1.00 56.06 183 SER A C 1
ATOM 1325 O O . SER A 1 183 ? -14.211 -11.109 13.894 1.00 56.06 183 SER A O 1
ATOM 1327 N N . LEU A 1 184 ? -13.770 -9.246 15.064 1.00 55.19 184 LEU A N 1
ATOM 1328 C CA . LEU A 1 184 ? -14.024 -9.868 16.361 1.00 55.19 184 LEU A CA 1
ATOM 1329 C C . LEU A 1 184 ? -15.523 -10.122 16.585 1.00 55.19 184 LEU A C 1
ATOM 1331 O O . LEU A 1 184 ? -15.875 -11.215 17.018 1.00 55.19 184 LEU A O 1
ATOM 1335 N N . GLY A 1 185 ? -16.395 -9.169 16.240 1.00 59.38 185 GLY A N 1
ATOM 1336 C CA . GLY A 1 185 ? -17.850 -9.318 16.358 1.00 59.38 185 GLY A CA 1
ATOM 1337 C C . GLY A 1 185 ? -18.405 -10.488 15.541 1.00 59.38 185 GLY A C 1
ATOM 1338 O O . GLY A 1 185 ? -19.098 -11.342 16.092 1.00 59.38 185 GLY A O 1
ATOM 1339 N N . GLU A 1 186 ? -18.014 -10.593 14.266 1.00 59.47 186 GLU A N 1
ATOM 1340 C CA . GLU A 1 186 ? -18.426 -11.695 13.379 1.00 59.47 186 GLU A CA 1
ATOM 1341 C C . GLU A 1 186 ? -18.036 -13.066 13.937 1.00 59.47 186 GLU A C 1
ATOM 1343 O O . GLU A 1 186 ? -18.797 -14.029 13.858 1.00 59.47 186 GLU A O 1
ATOM 1348 N N . ARG A 1 187 ? -16.853 -13.161 14.544 1.00 54.31 187 ARG A N 1
ATOM 1349 C CA . ARG A 1 187 ? -16.349 -14.433 15.054 1.00 54.31 187 ARG A CA 1
ATOM 1350 C C . ARG A 1 187 ? -16.913 -14.839 16.407 1.00 54.31 187 ARG A C 1
ATOM 1352 O O . ARG A 1 187 ? -16.971 -16.028 16.689 1.00 54.31 187 ARG A O 1
ATOM 1359 N N . LEU A 1 188 ? -17.327 -13.876 17.223 1.00 52.62 188 LEU A N 1
ATOM 1360 C CA . LEU A 1 188 ? -18.069 -14.139 18.456 1.00 52.62 188 LEU A CA 1
ATOM 1361 C C . LEU A 1 188 ? -19.560 -14.410 18.186 1.00 52.62 188 LEU A C 1
ATOM 1363 O O . LEU A 1 188 ? -20.331 -14.559 19.128 1.00 52.62 188 LEU A O 1
ATOM 1367 N N . GLY A 1 189 ? -19.979 -14.459 16.912 1.00 52.81 189 GLY A N 1
ATOM 1368 C CA . GLY A 1 189 ? -21.370 -14.688 16.523 1.00 52.81 189 GLY A CA 1
ATOM 1369 C C . GLY A 1 189 ? -22.309 -13.540 16.909 1.00 52.81 189 GLY A C 1
ATOM 1370 O O . GLY A 1 189 ? -23.520 -13.742 16.969 1.00 52.81 189 GLY A O 1
ATOM 1371 N N . GLY A 1 190 ? -21.763 -12.353 17.196 1.00 57.66 190 GLY A N 1
ATOM 1372 C CA . GLY A 1 190 ? -22.496 -11.203 17.720 1.00 57.66 190 GLY A CA 1
ATOM 1373 C C . GLY A 1 190 ? -22.696 -10.091 16.688 1.00 57.66 190 GLY A C 1
ATOM 1374 O O . GLY A 1 190 ? -21.847 -9.840 15.834 1.00 57.66 190 GLY A O 1
ATOM 1375 N N . GLY A 1 191 ? -23.823 -9.384 16.786 1.00 64.19 191 GLY A N 1
ATOM 1376 C CA . GLY A 1 191 ? -24.070 -8.154 16.029 1.00 64.19 191 GLY A CA 1
ATOM 1377 C C . GLY A 1 191 ? -23.419 -6.927 16.680 1.00 64.19 191 GLY A C 1
ATOM 1378 O O . GLY A 1 191 ? -23.258 -6.869 17.898 1.00 64.19 191 GLY A O 1
ATOM 1379 N N . LEU A 1 192 ? -23.067 -5.915 15.879 1.00 67.31 192 LEU A N 1
ATOM 1380 C CA . LEU A 1 192 ? -22.520 -4.656 16.397 1.00 67.31 192 LEU A CA 1
ATOM 1381 C C . LEU A 1 192 ? -23.630 -3.762 16.972 1.00 67.31 192 LEU A C 1
ATOM 1383 O O . LEU A 1 192 ? -24.455 -3.234 16.224 1.00 67.31 192 LEU A O 1
ATOM 1387 N N . VAL A 1 193 ? -23.574 -3.485 18.276 1.00 76.00 193 VAL A N 1
ATOM 1388 C CA . VAL A 1 193 ? -24.377 -2.431 18.916 1.00 76.00 193 VAL A CA 1
ATOM 1389 C C . VAL A 1 193 ? -23.620 -1.104 18.829 1.00 76.00 193 VAL A C 1
ATOM 1391 O O . VAL A 1 193 ? -22.575 -0.916 19.454 1.00 76.00 193 VAL A O 1
ATOM 1394 N N . ARG A 1 194 ? -24.125 -0.155 18.031 1.00 73.75 194 ARG A N 1
ATOM 1395 C CA . ARG A 1 194 ? -23.516 1.179 17.903 1.00 73.75 194 ARG A CA 1
ATOM 1396 C C . ARG A 1 194 ? -23.956 2.075 19.062 1.00 73.75 194 ARG A C 1
ATOM 1398 O O . ARG A 1 194 ? -25.114 2.473 19.117 1.00 73.75 194 ARG A O 1
ATOM 1405 N N . ALA A 1 195 ? -23.022 2.444 19.942 1.00 71.69 195 ALA A N 1
ATOM 1406 C CA . ALA A 1 195 ? -23.292 3.321 21.084 1.00 71.69 195 ALA A CA 1
ATOM 1407 C C . ALA A 1 195 ? -22.157 4.329 21.367 1.00 71.69 195 ALA A C 1
ATOM 1409 O O . ALA A 1 195 ? -20.970 3.990 21.456 1.00 71.69 195 ALA A O 1
ATOM 1410 N N . GLY A 1 196 ? -22.532 5.599 21.547 1.00 73.62 196 GLY A N 1
ATOM 1411 C CA . GLY A 1 196 ? -21.631 6.676 21.976 1.00 73.62 196 GLY A CA 1
ATOM 1412 C C . GLY A 1 196 ? -21.393 6.673 23.491 1.00 73.62 196 GLY A C 1
ATOM 1413 O O . GLY A 1 196 ? -22.204 6.138 24.238 1.00 73.62 196 GLY A O 1
ATOM 1414 N N . GLY A 1 197 ? -20.279 7.269 23.940 1.00 74.06 197 GLY A N 1
ATOM 1415 C CA . GLY A 1 197 ? -19.923 7.426 25.363 1.00 74.06 197 GLY A CA 1
ATOM 1416 C C . GLY A 1 197 ? -19.359 6.158 26.020 1.00 74.06 197 GLY A C 1
ATOM 1417 O O . GLY A 1 197 ? -19.899 5.069 25.843 1.00 74.06 197 GLY A O 1
ATOM 1418 N N . ALA A 1 198 ? -18.242 6.263 26.746 1.00 70.62 198 ALA A N 1
ATOM 1419 C CA . ALA A 1 198 ? -17.625 5.115 27.428 1.00 70.62 198 ALA A CA 1
ATOM 1420 C C . ALA A 1 198 ? -18.460 4.635 28.632 1.00 70.62 198 ALA A C 1
ATOM 1422 O O . ALA A 1 198 ? -18.681 3.437 28.776 1.00 70.62 198 ALA A O 1
ATOM 1423 N N . GLY A 1 199 ? -19.002 5.565 29.429 1.00 73.25 199 GLY A N 1
ATOM 1424 C CA . GLY A 1 199 ? -19.920 5.242 30.529 1.00 73.25 199 GLY A CA 1
ATOM 1425 C C . GLY A 1 199 ? -21.222 4.595 30.051 1.00 73.25 199 GLY A C 1
ATOM 1426 O O . GLY A 1 199 ? -21.608 3.554 30.565 1.00 73.25 199 GLY A O 1
ATOM 1427 N N . ASN A 1 200 ? -21.846 5.150 29.008 1.00 84.25 200 ASN A N 1
ATOM 1428 C CA . ASN A 1 200 ? -23.061 4.588 28.409 1.00 84.25 200 ASN A CA 1
ATOM 1429 C C . ASN A 1 200 ? -22.834 3.162 27.876 1.00 84.25 200 ASN A C 1
ATOM 1431 O O . ASN A 1 200 ? -23.629 2.272 28.137 1.00 84.25 200 ASN A O 1
ATOM 1435 N N . LYS A 1 201 ? -21.698 2.903 27.214 1.00 81.19 201 LYS A N 1
ATOM 1436 C CA . LYS A 1 201 ? -21.344 1.544 26.776 1.00 81.19 201 LYS A CA 1
ATOM 1437 C C . LYS A 1 201 ? -21.170 0.552 27.928 1.00 81.19 201 LYS A C 1
ATOM 1439 O O . LYS A 1 201 ? -21.511 -0.609 27.757 1.00 81.19 201 LYS A O 1
ATOM 1444 N N . ALA A 1 202 ? -20.672 0.983 29.088 1.00 76.19 202 ALA A N 1
ATOM 1445 C CA . ALA A 1 202 ? -20.594 0.122 30.269 1.00 76.19 202 ALA A CA 1
ATOM 1446 C C . ALA A 1 202 ? -21.964 -0.115 30.924 1.00 76.19 202 ALA A C 1
ATOM 1448 O O . ALA A 1 202 ? -22.206 -1.211 31.422 1.00 76.19 202 ALA A O 1
ATOM 1449 N N . LEU A 1 203 ? -22.868 0.870 30.886 1.00 79.62 203 LEU A N 1
ATOM 1450 C CA . LEU A 1 203 ? -24.254 0.691 31.331 1.00 79.62 203 LEU A CA 1
ATOM 1451 C C . LEU A 1 203 ? -24.990 -0.333 30.466 1.00 79.62 203 LEU A C 1
ATOM 1453 O O . LEU A 1 203 ? -25.590 -1.239 31.026 1.00 79.62 203 LEU A O 1
ATOM 1457 N N . LEU A 1 204 ? -24.817 -0.296 29.140 1.00 77.44 204 LEU A N 1
ATOM 1458 C CA . LEU A 1 204 ? -25.387 -1.309 28.241 1.00 77.44 204 LEU A CA 1
ATOM 1459 C C . LEU A 1 204 ? -24.959 -2.744 28.604 1.00 77.44 204 LEU A C 1
ATOM 1461 O O . LEU A 1 204 ? -25.741 -3.674 28.429 1.00 77.44 204 LEU A O 1
ATOM 1465 N N . LEU A 1 205 ? -23.745 -2.942 29.142 1.00 75.00 205 LEU A N 1
ATOM 1466 C CA . LEU A 1 205 ? -23.314 -4.259 29.640 1.00 75.00 205 LEU A CA 1
ATOM 1467 C C . LEU A 1 205 ? -24.062 -4.673 30.912 1.00 75.00 205 LEU A C 1
ATOM 1469 O O . LEU A 1 205 ? -24.427 -5.834 31.066 1.00 75.00 205 LEU A O 1
ATOM 1473 N N . LEU A 1 206 ? -24.263 -3.735 31.839 1.00 73.81 206 LEU A N 1
ATOM 1474 C CA . LEU A 1 206 ? -24.949 -3.980 33.112 1.00 73.81 206 LEU A CA 1
ATOM 1475 C C . LEU A 1 206 ? -26.461 -4.154 32.934 1.00 73.81 206 LEU A C 1
ATOM 1477 O O . LEU A 1 206 ? -27.086 -4.895 33.686 1.00 73.81 206 LEU A O 1
ATOM 1481 N N . GLU A 1 207 ? -27.032 -3.489 31.934 1.00 83.81 207 GLU A N 1
ATOM 1482 C CA . GLU A 1 207 ? -28.443 -3.571 31.550 1.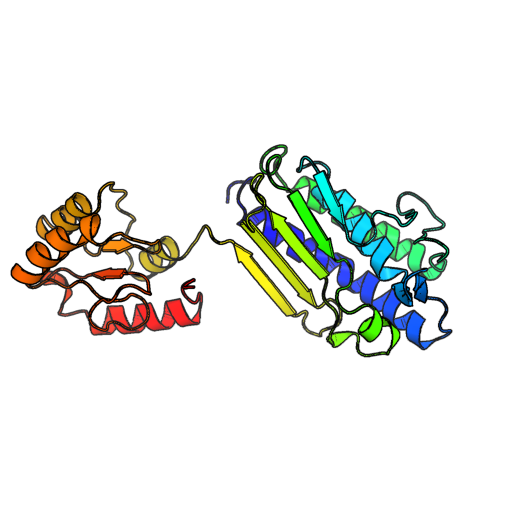00 83.81 207 GLU A CA 1
ATOM 1483 C C . GLU A 1 207 ? -28.757 -4.845 30.747 1.00 83.81 207 GLU A C 1
ATOM 1485 O O . GLU A 1 207 ? -29.922 -5.190 30.576 1.00 83.81 207 GLU A O 1
ATOM 1490 N N . GLY A 1 208 ? -27.730 -5.578 30.296 1.00 78.81 208 GLY A N 1
ATOM 1491 C CA . GLY A 1 208 ? -27.882 -6.803 29.504 1.00 78.81 208 GLY A CA 1
ATOM 1492 C C . GLY A 1 208 ? -28.155 -6.561 28.015 1.00 78.81 208 GLY A C 1
ATOM 1493 O O . GLY A 1 208 ? -28.454 -7.507 27.293 1.00 78.81 208 GLY A O 1
ATOM 1494 N N . GLU A 1 209 ? -28.018 -5.319 27.550 1.00 78.44 209 GLU A N 1
ATOM 1495 C CA . GLU A 1 209 ? -28.230 -4.899 26.156 1.00 78.44 209 GLU A CA 1
ATOM 1496 C C . GLU A 1 209 ? -27.005 -5.173 25.260 1.00 78.44 209 GLU A C 1
ATOM 1498 O O . GLU A 1 209 ? -27.086 -5.126 24.031 1.00 78.44 209 GLU A O 1
ATOM 1503 N N . ALA A 1 210 ? -25.844 -5.458 25.860 1.00 79.00 210 ALA A N 1
ATOM 1504 C CA . ALA A 1 210 ? -24.636 -5.862 25.149 1.00 79.00 210 ALA A CA 1
ATOM 1505 C C . ALA A 1 210 ? -23.834 -6.917 25.928 1.00 79.00 210 ALA A C 1
ATOM 1507 O O . ALA A 1 210 ? -23.709 -6.854 27.150 1.00 79.00 210 ALA A O 1
ATOM 1508 N N . SER A 1 211 ? -23.225 -7.857 25.200 1.00 72.62 211 SER A N 1
ATOM 1509 C CA . SER A 1 211 ? -22.434 -8.952 25.787 1.00 72.62 211 SER A CA 1
ATOM 1510 C C . SER A 1 211 ? -20.941 -8.640 25.918 1.00 72.62 211 SER A C 1
ATOM 1512 O O . SER A 1 211 ? -20.232 -9.336 26.635 1.00 72.62 211 SER A O 1
ATOM 1514 N N . CYS A 1 212 ? -20.427 -7.621 25.225 1.00 75.25 212 CYS A N 1
ATOM 1515 C CA . CYS A 1 212 ? -19.047 -7.161 25.383 1.00 75.25 212 CYS A CA 1
ATOM 1516 C C . CYS A 1 212 ? -18.881 -5.710 24.915 1.00 75.25 212 CYS A C 1
ATOM 1518 O O . CYS A 1 212 ? -19.608 -5.226 24.045 1.00 75.25 212 CYS A O 1
ATOM 1520 N N . TYR A 1 213 ? -17.899 -5.017 25.493 1.00 82.44 213 TYR A N 1
ATOM 1521 C CA . TYR A 1 213 ? -17.472 -3.690 25.058 1.00 82.44 213 TYR A CA 1
ATOM 1522 C C . TYR A 1 213 ? -16.013 -3.767 24.612 1.00 82.44 213 TYR A C 1
ATOM 1524 O O . TYR A 1 213 ? -15.119 -4.038 25.414 1.00 82.44 213 TYR A O 1
ATOM 1532 N N . ILE A 1 214 ? -15.785 -3.522 23.321 1.00 76.38 214 ILE A N 1
ATOM 1533 C CA . ILE A 1 214 ? -14.455 -3.475 22.716 1.00 76.38 214 ILE A CA 1
ATOM 1534 C C . ILE A 1 214 ? -14.179 -2.045 22.263 1.00 76.38 214 ILE A C 1
ATOM 1536 O O . ILE A 1 214 ? -14.996 -1.424 21.582 1.00 76.38 214 ILE A O 1
ATOM 1540 N N . GLN A 1 215 ? -13.009 -1.539 22.636 1.00 73.62 215 GLN A N 1
ATOM 1541 C CA . GLN A 1 215 ? -12.497 -0.251 22.191 1.00 73.62 215 GLN A CA 1
ATOM 1542 C C . GLN A 1 215 ? -11.099 -0.496 21.610 1.00 73.62 215 GLN A C 1
ATOM 1544 O O . GLN A 1 215 ? -10.153 -0.795 22.343 1.00 73.62 215 GLN A O 1
ATOM 1549 N N . ASP A 1 216 ? -10.998 -0.424 20.281 1.00 62.44 216 ASP A N 1
ATOM 1550 C CA . ASP A 1 216 ? -9.776 -0.656 19.495 1.00 62.44 216 ASP A CA 1
ATOM 1551 C C . ASP A 1 216 ? -9.009 0.637 19.176 1.00 62.44 216 ASP A C 1
ATOM 1553 O O . ASP A 1 216 ? -7.974 0.604 18.520 1.00 62.44 216 ASP A O 1
ATOM 1557 N N . ARG A 1 217 ? -9.491 1.774 19.688 1.00 59.19 217 ARG A N 1
ATOM 1558 C CA . ARG A 1 217 ? -8.829 3.087 19.639 1.00 59.19 217 ARG A CA 1
ATOM 1559 C C . ARG A 1 217 ? -8.504 3.566 21.054 1.00 59.19 217 ARG A C 1
ATOM 1561 O O . ARG A 1 217 ? -9.109 3.094 22.013 1.00 59.19 217 ARG A O 1
ATOM 1568 N N . GLY A 1 218 ? -7.593 4.523 21.209 1.00 55.97 218 GLY A N 1
ATOM 1569 C CA . GLY A 1 218 ? -7.251 5.073 22.528 1.00 55.97 218 GLY A CA 1
ATOM 1570 C C . GLY A 1 218 ? -8.474 5.581 23.316 1.00 55.97 218 GLY A C 1
ATOM 1571 O O . GLY A 1 218 ? -9.396 6.160 22.744 1.00 55.97 218 GLY A O 1
ATOM 1572 N N . VAL A 1 219 ? -8.476 5.368 24.637 1.00 62.94 219 VAL A N 1
ATOM 1573 C CA . VAL A 1 219 ? -9.486 5.878 25.584 1.00 62.94 219 VAL A CA 1
ATOM 1574 C C . VAL A 1 219 ? -8.786 6.541 26.768 1.00 62.94 219 VAL A C 1
ATOM 1576 O O . VAL A 1 219 ? -7.852 5.974 27.343 1.00 62.94 219 VAL A O 1
ATOM 1579 N N . SER A 1 220 ? -9.223 7.741 27.148 1.00 66.38 220 SER A N 1
ATOM 1580 C CA . SER A 1 220 ? -8.620 8.471 28.265 1.00 66.38 220 SER A CA 1
ATOM 1581 C C . SER A 1 220 ? -9.110 7.939 29.613 1.00 66.38 220 SER A C 1
ATOM 1583 O O . SER A 1 220 ? -10.219 7.420 29.738 1.00 66.38 220 SER A O 1
ATOM 1585 N N . ARG A 1 221 ? -8.301 8.093 30.671 1.00 62.28 221 ARG A N 1
ATOM 1586 C CA . ARG A 1 221 ? -8.657 7.591 32.014 1.00 62.28 221 ARG A CA 1
ATOM 1587 C C . ARG A 1 221 ? -9.927 8.210 32.583 1.00 62.28 221 ARG A C 1
ATOM 1589 O O . ARG A 1 221 ? -10.664 7.521 33.278 1.00 62.28 221 ARG A O 1
ATOM 1596 N N . TRP A 1 222 ? -10.186 9.483 32.304 1.00 65.06 222 TRP A N 1
ATOM 1597 C CA . TRP A 1 222 ? -11.412 10.138 32.757 1.00 65.06 222 TRP A CA 1
ATOM 1598 C C . TRP A 1 222 ? -12.670 9.573 32.077 1.00 65.06 222 TRP A C 1
ATOM 1600 O O . TRP A 1 222 ? -13.739 9.645 32.672 1.00 65.06 222 TRP A O 1
ATOM 1610 N N . ASP A 1 223 ? -12.545 8.940 30.902 1.00 61.34 223 ASP A N 1
ATOM 1611 C CA . ASP A 1 223 ? -13.669 8.316 30.194 1.00 61.34 223 ASP A CA 1
ATOM 1612 C C . ASP A 1 223 ? -13.986 6.903 30.718 1.00 61.34 223 ASP A C 1
ATOM 1614 O O . ASP A 1 223 ? -15.138 6.472 30.680 1.00 61.34 223 ASP A O 1
ATOM 1618 N N . SER A 1 224 ? -12.984 6.166 31.219 1.00 71.25 224 SER A N 1
ATOM 1619 C CA . SER A 1 224 ? -13.120 4.746 31.588 1.00 71.25 224 SER A CA 1
ATOM 1620 C C . SER A 1 224 ? -13.060 4.447 33.086 1.00 71.25 224 SER A C 1
ATOM 1622 O O . SER A 1 224 ? -13.593 3.424 33.499 1.00 71.25 224 SER A O 1
ATOM 1624 N N . CYS A 1 225 ? -12.470 5.312 33.919 1.00 70.81 225 CYS A N 1
ATOM 1625 C CA . CYS A 1 225 ? -12.233 5.028 35.343 1.00 70.81 225 CYS A CA 1
ATOM 1626 C C . CYS A 1 225 ? -13.530 4.742 36.122 1.00 70.81 225 CYS A C 1
ATOM 1628 O O . CYS A 1 225 ? -13.631 3.729 36.812 1.00 70.81 225 CYS A O 1
ATOM 1630 N N . ALA A 1 226 ? -14.544 5.600 35.970 1.00 66.50 226 ALA A N 1
ATOM 1631 C CA . ALA A 1 226 ? -15.837 5.401 36.625 1.00 66.50 226 ALA A CA 1
ATOM 1632 C C . ALA A 1 226 ? -16.560 4.154 36.086 1.00 66.50 226 ALA A C 1
ATOM 1634 O O . ALA A 1 226 ? -17.072 3.352 36.861 1.00 66.50 226 ALA A O 1
ATOM 1635 N N . ALA A 1 227 ? -16.548 3.963 34.764 1.00 74.00 227 ALA A N 1
ATOM 1636 C CA . ALA A 1 227 ? -17.168 2.819 34.100 1.00 74.00 227 ALA A CA 1
ATOM 1637 C C . ALA A 1 227 ? -16.543 1.482 34.538 1.00 74.00 227 ALA A C 1
ATOM 1639 O O . ALA A 1 227 ? -17.264 0.529 34.823 1.00 74.00 227 ALA A O 1
ATOM 1640 N N . GLN A 1 228 ? -15.213 1.434 34.648 1.00 75.38 228 GLN A N 1
ATOM 1641 C CA . GLN A 1 228 ? -14.467 0.277 35.130 1.00 75.38 228 GLN A CA 1
ATOM 1642 C C . GLN A 1 228 ? -14.816 -0.047 36.581 1.00 75.38 228 GLN A C 1
ATOM 1644 O O . GLN A 1 228 ? -15.186 -1.180 36.870 1.00 75.38 228 GLN A O 1
ATOM 1649 N N . ALA A 1 229 ? -14.740 0.941 37.479 1.00 70.06 229 ALA A N 1
ATOM 1650 C CA . ALA A 1 229 ? -15.025 0.731 38.897 1.00 70.06 229 ALA A CA 1
ATOM 1651 C C . ALA A 1 229 ? -16.451 0.202 39.123 1.00 70.06 229 ALA A C 1
ATOM 1653 O O . ALA A 1 229 ? -16.653 -0.714 39.917 1.00 70.06 229 ALA A O 1
ATOM 1654 N N . VAL A 1 230 ? -17.433 0.750 38.399 1.00 69.06 230 VAL A N 1
ATOM 1655 C CA . VAL A 1 230 ? -18.830 0.306 38.486 1.00 69.06 230 VAL A CA 1
ATOM 1656 C C . VAL A 1 230 ? -19.003 -1.102 37.914 1.00 69.06 230 VAL A C 1
ATOM 1658 O O . VAL A 1 230 ? -19.635 -1.932 38.564 1.00 69.06 230 VAL A O 1
ATOM 1661 N N . LEU A 1 231 ? -18.433 -1.405 36.743 1.00 70.00 231 LEU A N 1
ATOM 1662 C CA . LEU A 1 231 ? -18.567 -2.727 36.119 1.00 70.00 231 LEU A CA 1
ATOM 1663 C C . LEU A 1 231 ? -17.889 -3.829 36.955 1.00 70.00 231 LEU A C 1
ATOM 1665 O O . LEU A 1 231 ? -18.477 -4.887 37.171 1.00 70.00 231 LEU A O 1
ATOM 1669 N N . GLU A 1 232 ? -16.682 -3.573 37.468 1.00 79.19 232 GLU A N 1
ATOM 1670 C CA . GLU A 1 232 ? -15.934 -4.521 38.308 1.00 79.19 232 GLU A CA 1
ATOM 1671 C C . GLU A 1 232 ? -16.617 -4.763 39.661 1.00 79.19 232 GLU A C 1
ATOM 1673 O O . GLU A 1 232 ? -16.657 -5.900 40.132 1.00 79.19 232 GLU A O 1
ATOM 1678 N N . ALA A 1 233 ? -17.239 -3.739 40.259 1.00 79.06 233 ALA A N 1
ATOM 1679 C CA . ALA A 1 233 ? -18.024 -3.898 41.487 1.00 79.06 233 ALA A CA 1
ATOM 1680 C C . ALA A 1 233 ? -19.232 -4.839 41.318 1.00 79.06 233 ALA A C 1
ATOM 1682 O O . ALA A 1 233 ? -19.672 -5.453 42.288 1.00 79.06 233 ALA A O 1
ATOM 1683 N N . HIS A 1 234 ? -19.742 -4.982 40.092 1.00 78.69 234 HIS A N 1
ATOM 1684 C CA . HIS A 1 234 ? -20.827 -5.904 39.746 1.00 78.69 234 HIS A CA 1
ATOM 1685 C C . HIS A 1 234 ? -20.313 -7.241 39.183 1.00 78.69 234 HIS A C 1
ATOM 1687 O O . HIS A 1 234 ? -21.092 -8.027 38.652 1.00 78.69 234 HIS A O 1
ATOM 1693 N N . GLY A 1 235 ? -19.010 -7.524 39.312 1.00 79.06 235 GLY A N 1
ATOM 1694 C CA . GLY A 1 235 ? -18.398 -8.797 38.925 1.00 79.06 235 GLY A CA 1
ATOM 1695 C C . GLY A 1 235 ? -17.981 -8.906 37.455 1.00 79.06 235 GLY A C 1
ATOM 1696 O O . GLY A 1 235 ? -17.619 -9.998 37.020 1.00 79.06 235 GLY A O 1
ATOM 1697 N N . GLY A 1 236 ? -18.032 -7.812 36.688 1.00 76.69 236 GLY A N 1
ATOM 1698 C CA . GLY A 1 236 ? -17.457 -7.741 35.340 1.00 76.69 236 GLY A CA 1
ATOM 1699 C C . GLY A 1 236 ? -15.957 -7.423 35.358 1.00 76.69 236 GLY A C 1
ATOM 1700 O O . GLY A 1 236 ? -15.327 -7.375 36.415 1.00 76.69 236 GLY A O 1
ATOM 1701 N N . CYS A 1 237 ? -15.356 -7.191 34.188 1.00 80.31 237 CYS A N 1
ATOM 1702 C CA . CYS A 1 237 ? -13.935 -6.834 34.103 1.00 80.31 237 CYS A CA 1
ATOM 1703 C C . CYS A 1 237 ? -13.612 -5.851 32.971 1.00 80.31 237 CYS A C 1
ATOM 1705 O O . CYS A 1 237 ? -14.257 -5.863 31.925 1.00 80.31 237 CYS A O 1
ATOM 1707 N N . PHE A 1 238 ? -12.567 -5.038 33.165 1.00 71.75 238 PHE A N 1
ATOM 1708 C CA . PHE A 1 238 ? -11.862 -4.327 32.094 1.00 71.75 238 PHE A CA 1
ATOM 1709 C C . PHE A 1 238 ? -10.463 -4.935 31.923 1.00 71.75 238 PHE A C 1
ATOM 1711 O O . PHE A 1 238 ? -9.684 -5.013 32.876 1.00 71.75 238 PHE A O 1
ATOM 1718 N N . ALA A 1 239 ? -10.099 -5.343 30.707 1.00 69.44 239 ALA A N 1
ATOM 1719 C CA . ALA A 1 239 ? -8.815 -5.990 30.439 1.00 69.44 239 ALA A CA 1
ATOM 1720 C C . ALA A 1 239 ? -8.127 -5.453 29.183 1.00 69.44 239 ALA A C 1
ATOM 1722 O O . ALA A 1 239 ? -8.773 -4.988 28.246 1.00 69.44 239 ALA A O 1
ATOM 1723 N N . LYS A 1 240 ? -6.794 -5.575 29.123 1.00 63.78 240 LYS A N 1
ATOM 1724 C CA . LYS A 1 240 ? -6.064 -5.281 27.881 1.00 63.78 240 LYS A CA 1
ATOM 1725 C C . LYS A 1 240 ? -6.413 -6.296 26.787 1.00 63.78 240 LYS A C 1
ATOM 1727 O O . LYS A 1 240 ? -6.290 -7.503 26.996 1.00 63.78 240 LYS A O 1
ATOM 1732 N N . LEU A 1 241 ? -6.691 -5.797 25.592 1.00 60.38 241 LEU A N 1
ATOM 1733 C CA . LEU A 1 241 ? -7.060 -6.538 24.387 1.00 60.38 241 LEU A CA 1
ATOM 1734 C C . LEU A 1 241 ? -5.940 -7.449 23.860 1.00 60.38 241 LEU A C 1
ATOM 1736 O O . LEU A 1 241 ? -6.225 -8.488 23.282 1.00 60.38 241 LEU A O 1
ATOM 1740 N N . ALA A 1 242 ? -4.666 -7.124 24.113 1.00 54.84 242 ALA A N 1
ATOM 1741 C CA . ALA A 1 242 ? -3.521 -7.905 23.625 1.00 54.84 242 ALA A CA 1
ATOM 1742 C C . ALA A 1 242 ? -3.208 -9.178 24.436 1.00 54.84 242 ALA A C 1
ATOM 1744 O O . ALA A 1 242 ? -2.486 -10.045 23.954 1.00 54.84 242 ALA A O 1
ATOM 1745 N N . ALA A 1 243 ? -3.667 -9.285 25.691 1.00 47.59 243 ALA A N 1
ATOM 1746 C CA . ALA A 1 243 ? -3.185 -10.347 26.584 1.00 47.59 243 ALA A CA 1
ATOM 1747 C C . ALA A 1 243 ? -4.152 -10.799 27.692 1.00 47.59 243 ALA A C 1
ATOM 1749 O O . ALA A 1 243 ? -3.754 -11.643 28.492 1.00 47.59 243 ALA A O 1
ATOM 1750 N N . LEU A 1 244 ? -5.370 -10.242 27.800 1.00 46.81 244 LEU A N 1
ATOM 1751 C CA . LEU A 1 244 ? -6.290 -10.483 28.931 1.00 46.81 244 LEU A CA 1
ATOM 1752 C C . LEU A 1 244 ? -5.578 -10.435 30.301 1.00 46.81 244 LEU A C 1
ATOM 1754 O O . LEU A 1 244 ? -5.834 -11.229 31.204 1.00 46.81 244 LEU A O 1
ATOM 1758 N N . LYS A 1 245 ? -4.645 -9.488 30.434 1.00 42.69 245 LYS A N 1
ATOM 1759 C CA . LYS A 1 245 ? -4.027 -9.075 31.699 1.00 42.69 245 LYS A CA 1
ATOM 1760 C C . LYS A 1 245 ? -4.796 -7.862 32.245 1.00 42.69 245 LYS A C 1
ATOM 1762 O O . LYS A 1 245 ? -5.420 -7.156 31.441 1.00 42.69 245 LYS A O 1
ATOM 1767 N N . PRO A 1 246 ? -4.722 -7.576 33.561 1.00 41.72 246 PRO A N 1
ATOM 1768 C CA . PRO A 1 246 ? -5.278 -6.352 34.132 1.00 41.72 246 PRO A CA 1
ATOM 1769 C C . PRO A 1 246 ? -4.881 -5.121 33.309 1.00 41.72 246 PRO A C 1
ATOM 1771 O O . PRO A 1 246 ? -3.732 -4.998 32.864 1.00 41.72 246 PRO A O 1
ATOM 1774 N N . TYR A 1 247 ? -5.854 -4.248 33.056 1.00 37.25 247 TYR A N 1
ATOM 1775 C CA . TYR A 1 247 ? -5.697 -3.116 32.150 1.00 37.25 247 TYR A CA 1
ATOM 1776 C C . TYR A 1 247 ? -4.613 -2.118 32.612 1.00 37.25 247 TYR A C 1
ATOM 1778 O O . TYR A 1 247 ? -4.482 -1.790 33.788 1.00 37.25 247 TYR A O 1
ATOM 1786 N N . SER A 1 248 ? -3.818 -1.625 31.659 1.00 43.44 248 SER A N 1
ATOM 1787 C CA . SER A 1 248 ? -2.816 -0.556 31.813 1.00 43.44 248 SER A CA 1
ATOM 1788 C C . SER A 1 248 ? -2.540 0.098 30.445 1.00 43.44 248 SER A C 1
ATOM 1790 O O . SER A 1 248 ? -2.646 -0.555 29.407 1.00 43.44 248 SER A O 1
ATOM 1792 N N . ASN A 1 249 ? -2.228 1.394 30.459 1.00 42.44 249 ASN A N 1
ATOM 1793 C CA . ASN A 1 249 ? -2.530 2.399 29.423 1.00 42.44 249 ASN A CA 1
ATOM 1794 C C . ASN A 1 249 ? -1.797 2.301 28.055 1.00 42.44 249 ASN A C 1
ATOM 1796 O O . ASN A 1 249 ? -1.461 3.339 27.499 1.00 42.44 249 ASN A O 1
ATOM 1800 N N . THR A 1 250 ? -1.502 1.124 27.505 1.00 41.91 250 THR A N 1
ATOM 1801 C CA . THR A 1 250 ? -0.693 1.022 26.266 1.00 41.91 250 THR A CA 1
ATOM 1802 C C . THR A 1 250 ? -1.174 -0.023 25.259 1.00 41.91 250 THR A C 1
ATOM 1804 O O . THR A 1 250 ? -0.453 -0.345 24.328 1.00 41.91 250 THR A O 1
ATOM 1807 N N . CYS A 1 251 ? -2.373 -0.591 25.423 1.00 50.31 251 CYS A N 1
ATOM 1808 C CA . CYS A 1 251 ? -2.966 -1.517 24.446 1.00 50.31 251 CYS A CA 1
ATOM 1809 C C . CYS A 1 251 ? -4.502 -1.375 24.464 1.00 50.31 251 CYS A C 1
ATOM 1811 O O . CYS A 1 251 ? -5.039 -0.796 25.409 1.00 50.31 251 CYS A O 1
ATOM 1813 N N . GLY A 1 252 ? -5.206 -1.934 23.472 1.00 51.38 252 GLY A N 1
ATOM 1814 C CA . GLY A 1 252 ? -6.679 -1.892 23.370 1.00 51.38 252 GLY A CA 1
ATOM 1815 C C . GLY A 1 252 ? -7.418 -2.538 24.553 1.00 51.38 252 GLY A C 1
ATOM 1816 O O . GLY A 1 252 ? -6.784 -3.080 25.460 1.00 51.38 252 GLY A O 1
ATOM 1817 N N . LEU A 1 253 ? -8.758 -2.519 24.545 1.00 59.06 253 LEU A N 1
ATOM 1818 C CA . LEU A 1 253 ? -9.616 -2.979 25.655 1.00 59.06 253 LEU A CA 1
ATOM 1819 C C . LEU A 1 253 ? -10.580 -4.129 25.277 1.00 59.06 253 LEU A C 1
ATOM 1821 O O . LEU A 1 253 ? -11.197 -4.086 24.214 1.00 59.06 253 LEU A O 1
ATOM 1825 N N . PHE A 1 254 ? -10.766 -5.098 26.186 1.00 66.25 254 PHE A N 1
ATOM 1826 C CA . PHE A 1 254 ? -11.793 -6.155 26.142 1.00 66.25 254 PH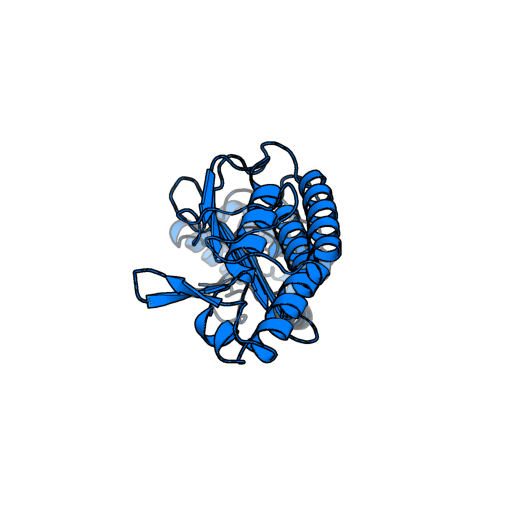E A CA 1
ATOM 1827 C C . PHE A 1 254 ? -12.482 -6.309 27.514 1.00 66.25 254 PHE A C 1
ATOM 1829 O O . PHE A 1 254 ? -11.802 -6.270 28.542 1.00 66.25 254 PHE A O 1
ATOM 1836 N N . ALA A 1 255 ? -13.804 -6.501 27.539 1.00 66.88 255 ALA A N 1
ATOM 1837 C CA . ALA A 1 255 ? -14.618 -6.615 28.757 1.00 66.88 255 ALA A CA 1
ATOM 1838 C C . ALA A 1 255 ? -15.757 -7.641 28.589 1.00 66.88 255 ALA A C 1
ATOM 1840 O O . ALA A 1 255 ? -16.349 -7.707 27.510 1.00 66.88 255 ALA A O 1
ATOM 1841 N N . LEU A 1 256 ? -16.083 -8.392 29.654 1.00 66.88 256 LEU A N 1
ATOM 1842 C CA . LEU A 1 256 ? -17.189 -9.368 29.704 1.00 66.88 256 LEU A CA 1
ATOM 1843 C C . LEU A 1 256 ? -18.118 -9.116 30.912 1.00 66.88 256 LEU A C 1
ATOM 1845 O O . LEU A 1 256 ? -17.622 -8.740 31.981 1.00 66.88 256 LEU A O 1
ATOM 1849 N N . PRO A 1 257 ? -19.440 -9.340 30.776 1.00 57.56 257 PRO A N 1
ATOM 1850 C CA . PRO A 1 257 ? -20.392 -9.318 31.882 1.00 57.56 257 PRO A CA 1
ATOM 1851 C C . PRO A 1 257 ? -20.346 -10.626 32.700 1.00 57.56 257 PRO A C 1
ATOM 1853 O O . PRO A 1 257 ? -19.882 -11.653 32.194 1.00 57.56 257 PRO A O 1
ATOM 1856 N N . PRO A 1 258 ? -20.886 -10.643 33.938 1.00 60.03 258 PRO A N 1
ATOM 1857 C CA . PRO A 1 258 ? -20.890 -11.835 34.795 1.00 60.03 258 PRO A CA 1
ATOM 1858 C C . PRO A 1 258 ? -21.523 -13.078 34.155 1.00 60.03 258 PRO A C 1
ATOM 1860 O O . PRO A 1 258 ? -21.058 -14.194 34.382 1.00 60.03 258 PRO A O 1
ATOM 1863 N N . SER A 1 259 ? -22.562 -12.892 33.337 1.00 62.00 259 SER A N 1
ATOM 1864 C CA . SER A 1 259 ? -23.294 -13.968 32.659 1.00 62.00 259 SER A CA 1
ATOM 1865 C C . SER A 1 259 ? -22.451 -14.743 31.641 1.00 62.00 259 SER A C 1
ATOM 1867 O O . SER A 1 259 ? -22.710 -15.920 31.417 1.00 62.00 259 SER A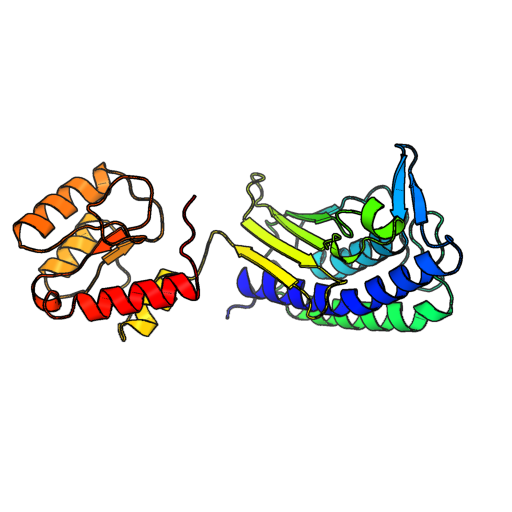 O 1
ATOM 1869 N N . GLU A 1 260 ? -21.422 -14.119 31.066 1.00 74.88 260 GLU A N 1
ATOM 1870 C CA . GLU A 1 260 ? -20.563 -14.707 30.026 1.00 74.88 260 GLU A CA 1
ATOM 1871 C C . GLU A 1 260 ? -19.256 -15.288 30.583 1.00 74.88 260 GLU A C 1
ATOM 1873 O O . GLU A 1 260 ? -18.454 -15.873 29.854 1.00 74.88 260 GLU A O 1
ATOM 1878 N N . MET A 1 261 ? -19.029 -15.175 31.895 1.00 74.12 261 MET A N 1
ATOM 1879 C CA . MET A 1 261 ? -17.785 -15.624 32.527 1.00 74.12 261 MET A CA 1
ATOM 1880 C C . MET A 1 261 ? -17.549 -17.134 32.395 1.00 74.12 261 MET A C 1
ATOM 1882 O O . MET A 1 261 ? -16.398 -17.571 32.391 1.00 74.12 261 MET A O 1
ATOM 1886 N N . ALA A 1 262 ? -18.611 -17.929 32.236 1.00 76.56 262 ALA A N 1
ATOM 1887 C CA . ALA A 1 262 ? -18.510 -19.368 31.991 1.00 76.56 262 ALA A CA 1
ATOM 1888 C C . ALA A 1 262 ? -17.856 -19.709 30.634 1.00 76.56 262 ALA A C 1
ATOM 1890 O O . ALA A 1 262 ? -17.243 -20.766 30.507 1.00 76.56 262 ALA A O 1
ATOM 1891 N N . ASN A 1 263 ? -17.914 -18.794 29.659 1.00 73.38 263 ASN A N 1
ATOM 1892 C CA . ASN A 1 263 ? -17.397 -18.969 28.296 1.00 73.38 263 ASN A CA 1
ATOM 1893 C C . ASN A 1 263 ? -16.010 -18.322 28.101 1.00 73.38 263 ASN A C 1
ATOM 1895 O O . ASN A 1 263 ? -15.504 -18.219 26.985 1.00 73.38 263 ASN A O 1
ATOM 1899 N N . LEU A 1 264 ? -15.364 -17.862 29.181 1.00 71.50 264 LEU A N 1
ATOM 1900 C CA . LEU A 1 264 ? -14.129 -17.069 29.127 1.00 71.50 264 LEU A CA 1
ATOM 1901 C C . LEU A 1 264 ? -13.003 -17.718 28.301 1.00 71.50 264 LEU A C 1
ATOM 1903 O O . LEU A 1 264 ? -12.243 -17.013 27.634 1.00 71.50 264 LEU A O 1
ATOM 1907 N N . GLU A 1 265 ? -12.869 -19.045 28.346 1.00 76.38 265 GLU A N 1
ATOM 1908 C CA . GLU A 1 265 ? -11.810 -19.744 27.610 1.00 76.38 265 GLU A CA 1
ATOM 1909 C C . GLU A 1 265 ? -12.090 -19.818 26.102 1.00 76.38 265 GLU A C 1
ATOM 1911 O O . GLU A 1 265 ? -11.162 -19.723 25.299 1.00 76.38 265 GLU A O 1
ATOM 1916 N N . GLU A 1 266 ? -13.360 -19.865 25.704 1.00 75.81 266 GLU A N 1
ATOM 1917 C CA . GLU A 1 266 ? -13.774 -19.764 24.304 1.00 75.81 266 GLU A CA 1
ATOM 1918 C C . GLU A 1 266 ? -13.477 -18.362 23.751 1.00 75.81 266 GLU A C 1
ATOM 1920 O O . GLU A 1 266 ? -12.834 -18.230 22.708 1.00 75.81 266 GLU A O 1
ATOM 1925 N N . TYR A 1 267 ? -13.805 -17.304 24.507 1.00 76.56 267 TYR A N 1
ATOM 1926 C CA . TYR A 1 267 ? -13.446 -15.926 24.146 1.00 76.56 267 TYR A CA 1
ATOM 1927 C C . TYR A 1 267 ? -11.927 -15.725 24.037 1.00 76.56 267 TYR A C 1
ATOM 1929 O O . TYR A 1 267 ? -11.452 -15.050 23.122 1.00 76.56 267 TYR A O 1
ATOM 1937 N N . ARG A 1 268 ? -11.136 -16.327 24.935 1.00 73.81 268 ARG A N 1
ATOM 1938 C CA . ARG A 1 268 ? -9.662 -16.302 24.873 1.00 73.81 268 ARG A CA 1
ATOM 1939 C C . ARG A 1 268 ? -9.131 -16.953 23.610 1.00 73.81 268 ARG A C 1
ATOM 1941 O O . ARG A 1 268 ? -8.262 -16.384 22.945 1.00 73.81 268 ARG A O 1
ATOM 1948 N N . GLN A 1 269 ? -9.632 -18.145 23.312 1.00 75.44 269 GLN A N 1
ATOM 1949 C CA . GLN A 1 269 ? -9.219 -18.910 22.149 1.00 75.44 269 GLN A CA 1
ATOM 1950 C C . GLN A 1 269 ? -9.581 -18.168 20.863 1.00 75.44 269 GLN A C 1
ATOM 1952 O O . GLN A 1 269 ? -8.722 -17.995 19.995 1.00 75.44 269 GLN A O 1
ATOM 1957 N N . ALA A 1 270 ? -10.788 -17.597 20.808 1.00 73.31 270 ALA A N 1
ATOM 1958 C CA . ALA A 1 270 ? -11.171 -16.681 19.757 1.00 73.31 270 ALA A CA 1
ATOM 1959 C C . ALA A 1 270 ? -10.156 -15.533 19.684 1.00 73.31 270 ALA A C 1
ATOM 1961 O O . ALA A 1 270 ? -9.441 -15.438 18.693 1.00 73.31 270 ALA A O 1
ATOM 1962 N N . VAL A 1 271 ? -9.999 -14.667 20.686 1.00 74.44 271 VAL A N 1
ATOM 1963 C CA . VAL A 1 271 ? -9.090 -13.500 20.604 1.00 74.44 271 VAL A CA 1
ATOM 1964 C C . VAL A 1 271 ? -7.692 -13.868 20.080 1.00 74.44 271 VAL A C 1
ATOM 1966 O O . VAL A 1 271 ? -7.206 -13.197 19.169 1.00 74.44 271 VAL A O 1
ATOM 1969 N N . ARG A 1 272 ? -7.098 -14.981 20.538 1.00 72.25 272 ARG A N 1
ATOM 1970 C CA . ARG A 1 272 ? -5.810 -15.491 20.023 1.00 72.25 272 ARG A CA 1
ATOM 1971 C C . ARG A 1 272 ? -5.847 -15.796 18.5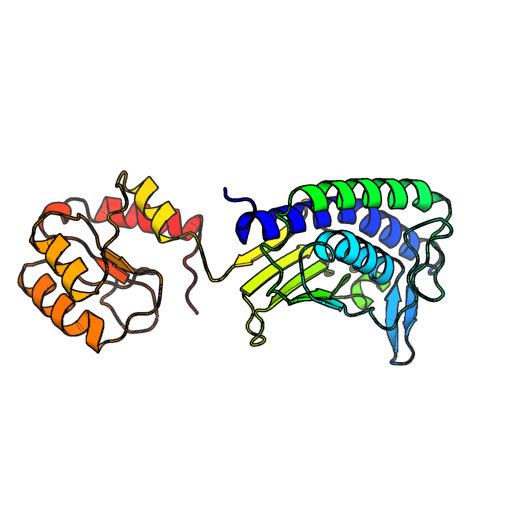29 1.00 72.25 272 ARG A C 1
ATOM 1973 O O . ARG A 1 272 ? -4.977 -15.355 17.789 1.00 72.25 272 ARG A O 1
ATOM 1980 N N . GLU A 1 273 ? -6.863 -16.512 18.074 1.00 71.75 273 GLU A N 1
ATOM 1981 C CA . GLU A 1 273 ? -7.043 -16.841 16.662 1.00 71.75 273 GLU A CA 1
ATOM 1982 C C . GLU A 1 273 ? -7.356 -15.619 15.773 1.00 71.75 273 GLU A C 1
ATOM 1984 O O . GLU A 1 273 ? -7.112 -15.694 14.569 1.00 71.75 273 GLU A O 1
ATOM 1989 N N . ALA A 1 274 ? -7.904 -14.511 16.308 1.00 63.22 274 ALA A N 1
ATOM 1990 C CA . ALA A 1 274 ? -8.073 -13.274 15.524 1.00 63.22 274 ALA A CA 1
ATOM 1991 C C . ALA A 1 274 ? -6.769 -12.523 15.493 1.00 63.22 274 ALA A C 1
ATOM 1993 O O . ALA A 1 274 ? -6.368 -12.128 14.417 1.00 63.22 274 ALA A O 1
ATOM 1994 N N . ALA A 1 275 ? -6.098 -12.363 16.632 1.00 63.50 275 ALA A N 1
ATOM 1995 C CA . ALA A 1 275 ? -4.804 -11.701 16.686 1.00 63.50 275 ALA A CA 1
ATOM 1996 C C . ALA A 1 275 ? -3.762 -12.418 15.810 1.00 63.50 275 ALA A C 1
ATOM 1998 O O . ALA A 1 275 ? -2.915 -11.769 15.211 1.00 63.50 275 ALA A O 1
ATOM 1999 N N . ALA A 1 276 ? -3.855 -13.746 15.679 1.00 65.81 276 ALA A N 1
ATOM 2000 C CA . ALA A 1 276 ? -3.024 -14.519 14.760 1.00 65.81 276 ALA A CA 1
ATOM 2001 C C . ALA A 1 276 ? -3.347 -14.264 13.273 1.00 65.81 276 ALA A C 1
ATOM 2003 O O . ALA A 1 276 ? -2.472 -14.439 12.431 1.00 65.81 276 ALA A O 1
ATOM 2004 N N . ARG A 1 277 ? -4.587 -13.872 12.942 1.00 57.72 277 ARG A N 1
ATOM 2005 C CA . ARG A 1 277 ? -5.049 -13.596 11.565 1.00 57.72 277 ARG A CA 1
ATOM 2006 C C . ARG A 1 277 ? -4.963 -12.117 11.177 1.00 57.72 277 ARG A C 1
ATOM 2008 O O . ARG A 1 277 ? -4.637 -11.799 10.044 1.00 57.72 277 ARG A O 1
ATOM 2015 N N . HIS A 1 278 ? -5.253 -11.240 12.124 1.00 55.56 278 HIS A N 1
ATOM 2016 C CA . HIS A 1 278 ? -5.250 -9.788 12.042 1.00 55.56 278 HIS A CA 1
ATOM 2017 C C . HIS A 1 278 ? -4.685 -9.277 13.372 1.00 55.56 278 HIS A C 1
ATOM 2019 O O . HIS A 1 278 ? -5.443 -9.103 14.337 1.00 55.56 278 HIS A O 1
ATOM 2025 N N . PRO A 1 279 ? -3.355 -9.115 13.479 1.00 62.41 279 PRO A N 1
ATOM 2026 C CA . PRO A 1 279 ? -2.757 -8.620 14.703 1.00 62.41 279 PRO A CA 1
ATOM 2027 C C . PRO A 1 279 ? -3.333 -7.233 15.005 1.00 62.41 279 PRO A C 1
ATOM 2029 O O . PRO A 1 279 ? -3.412 -6.392 14.108 1.00 62.41 279 PRO A O 1
ATOM 2032 N N . PRO A 1 280 ? -3.794 -6.988 16.239 1.00 52.88 280 PRO A N 1
ATOM 2033 C CA . PRO A 1 280 ? -4.306 -5.680 16.608 1.00 52.88 280 PRO A CA 1
ATOM 2034 C C . PRO A 1 280 ? -3.207 -4.628 16.437 1.00 52.88 280 PRO A C 1
ATOM 2036 O O . PRO A 1 280 ? -2.081 -4.820 16.898 1.00 52.88 280 PRO A O 1
ATOM 2039 N N . ALA A 1 281 ? -3.547 -3.525 15.775 1.00 52.31 281 ALA A N 1
ATOM 2040 C CA . ALA A 1 281 ? -2.661 -2.385 15.626 1.00 52.31 281 ALA A CA 1
ATOM 2041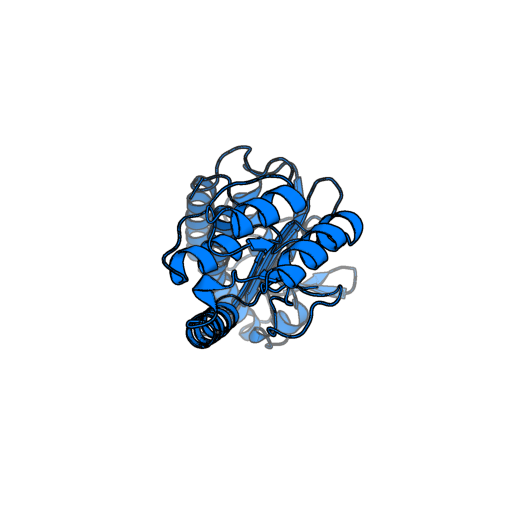 C C . ALA A 1 281 ? -2.576 -1.658 16.974 1.00 52.31 281 ALA A C 1
ATOM 2043 O O . ALA A 1 281 ? -3.483 -0.921 17.361 1.00 52.31 281 ALA A O 1
ATOM 2044 N N . TYR A 1 282 ? -1.515 -1.930 17.722 1.00 56.12 282 TYR A N 1
ATOM 2045 C CA . TYR A 1 282 ? -1.078 -1.078 18.819 1.00 56.12 282 TYR A CA 1
ATOM 2046 C C . TYR A 1 282 ? 0.206 -0.393 18.358 1.00 56.12 282 TYR A C 1
ATOM 2048 O O . TYR A 1 282 ? 1.016 -1.046 17.697 1.00 56.12 282 TYR A O 1
ATOM 2056 N N . ASP A 1 283 ? 0.377 0.881 18.701 1.00 44.50 283 ASP A N 1
ATOM 2057 C CA . ASP A 1 283 ? 1.716 1.479 18.736 1.00 44.50 283 ASP A CA 1
ATOM 2058 C C . ASP A 1 283 ? 2.608 0.730 19.744 1.00 44.50 283 ASP A C 1
ATOM 2060 O O . ASP A 1 283 ? 2.100 0.362 20.837 1.00 44.50 283 ASP A O 1
#

Foldseek 3Di:
DPLLDVVLVQVLVVVLLQLLLVVLVVLLVVLVPDVQQWDADPVRDIDGLQQQLQVVLVCLLPVQAEQEEAEPLPVWDFDLPDPQGDTHVRTDDPVCNVSSVVSSVVSNVSSVSHDHHSHHQKYKYWRRWAPSVCSSVVNLQPIWTKIFIAGNVRHTAWIKTWRSPDVVTDIDIDGPDDDDVPLLQVLVVHDDDDDDALQVQLVCQVVVVDFKDWDLDFDDCVRCVVSQVVQVVQPKHWAFLQPRDHDDHFGIIIIGHPVCPVCVVVSVVSSVVSCVVPNRDTD

Secondary structure (DSSP, 8-state):
--TTSHHHHHHHHHHHHHHHHHHHHHHHHHHTTTSTTEEE-TTS-EEEHHHHHHHHHHHHHHTTTSS--EETTTTS-EE-SSSSPEETTEE--GGGHHHHHHHHHHHHHHHTTSPTTTTTT-EEEEEEEETHHHHHTT-GGG-EEEEEEE-TTS-EEEEEEEETTSSS-EEEEEETTS-HHHHHHHHTT--------HHHHHHHHHTTS-S---B-S---HHHHHHHHHHHHHTT---EETTTSSBP-TTS-EE---GGGGGGHHHHHHHHHHHHTTS-----

Radius of gyration: 24.41 Å; chains: 1; bounding box: 54×37×70 Å

Sequence (283 aa):
MSEGSSAVLLSTCAEACGELSELVAAIYGLVSADGSAATLKQDKSVFTLADGLVQALLRRLLAPHVASIVGEEDESEISVDRPPFRAGELIAPAELEALVLRTRDRVDALSGQLAGGAFADLTPFIDPIDGTREFASRKGEQCTICIGFATPTGAAHAGIVYRPLTSPPTFALGCAAEGFVMSLGERLGGGLVRAGGAGNKALLLLEGEASCYIQDRGVSRWDSCAAQAVLEAHGGCFAKLAALKPYSNTCGLFALPPSEMANLEEYRQAVREAAARHPPAYD

pLDDT: mean 76.94, std 15.08, range [37.25, 98.12]

Organism: Emiliania huxleyi (NCBI:txid2903)